Protein AF-A0A397CUF3-F1 (afdb_monomer)

Radius of gyration: 43.53 Å; Cα contacts (8 Å, |Δi|>4): 126; chains: 1; bounding box: 98×63×153 Å

Solvent-accessible surface area (backbone atoms only — not comparable to full-atom values): 17386 Å² total; per-residue (Å²): 109,71,72,50,53,56,51,43,43,59,56,54,61,62,51,44,61,63,53,47,51,51,52,51,54,51,49,55,48,53,51,50,51,60,72,64,69,72,50,81,71,40,65,44,16,49,57,35,41,56,50,53,51,50,52,53,50,55,52,54,57,61,28,45,57,62,32,50,52,50,54,50,45,57,48,51,54,58,60,72,56,82,71,78,82,42,88,83,40,68,52,71,72,51,35,48,51,56,50,52,53,49,54,52,52,57,55,55,65,76,66,74,72,83,95,78,89,84,83,88,84,79,92,86,84,88,85,83,90,87,88,88,88,78,89,82,86,85,87,79,84,85,78,88,77,92,80,88,83,81,85,88,84,89,88,83,86,88,83,89,79,89,76,81,86,76,72,81,75,76,75,94,60,89,70,79,74,76,80,77,49,74,65,57,50,53,54,49,51,36,45,51,50,51,43,51,41,49,48,52,52,54,49,54,52,47,69,55,50,50,60,52,44,44,40,57,45,38,52,48,43,46,70,72,39,48,64,58,52,47,48,73,68,61,73,37,80,89,48,42,71,62,30,66,35,63,36,70,70,58,48,49,51,51,50,52,53,51,51,51,52,52,51,52,50,53,52,50,52,53,51,50,53,54,51,57,58,61,74,76,111

Secondary structure (DSSP, 8-state):
-HHHHHHHHHHHHTTHHHHHHHHHHHHHHHHHHHHH---HHHHH-HHHHHHHHHHHHHHHHHHHHHHHHHHHHHHHHHHH---TT-TT--HHHHHHHHHHHHHHHHHHHHS-S-------------------------------------PPP-------------PPPPPSS-PPPPPPPHHHHHHHHHHHHHHHHHHHHHHHHHHHHHHHHHIIIIIIHHHHHHHHHHHHHH--HHHHHHHTPPPHHHHHHHHHHHHHHHHHHHHHHHHHHHHHHHHT-

Sequence (281 aa):
EVSFELLAKRQIARLEAPGLQCVDFVFDELQRVTSQCETVELTRFADLRDRVVEVVNSMLRTSMGPTQAMISNLIKTELSYINTNHPDFIGGSRAVAQLMDKLQQDGHAAGAQSPDQLQARRASAAKPPPPPQSEDKAESSSGFMSMFKKPSASETPKSSKDPVVKLPQVPSTMRQGDAPTDRERIETEIIKSLLASYFDIVRKNFLDLVPKSIMCFMVNHAKDQVQNQLVSTLYKEEKLGELLRESGDIASRRANCSEMRTLLSKALDIVNEVRDFNTFK

InterPro domains:
  IPR000375 Dynamin stalk domain [PF01031] (2-97)
  IPR003130 Dynamin GTPase effector [PF02212] (183-274)
  IPR003130 Dynamin GTPase effector [SM00302] (183-274)
  IPR020850 GTPase effector domain [PS51388] (188-279)
  IPR022812 Dynamin [PTHR11566] (2-274)

Structure (mmCIF, N/CA/C/O backbone):
data_AF-A0A397CUF3-F1
#
_entry.id   AF-A0A397CUF3-F1
#
loop_
_atom_site.group_PDB
_atom_site.id
_atom_site.type_symbol
_atom_site.label_atom_id
_atom_site.label_alt_id
_atom_site.label_comp_id
_atom_site.label_asym_id
_atom_site.label_entity_id
_atom_site.label_seq_id
_atom_site.pdbx_PDB_ins_code
_atom_site.Cartn_x
_atom_site.Cartn_y
_atom_site.Cartn_z
_atom_site.occupancy
_atom_site.B_iso_or_equiv
_atom_site.auth_seq_id
_atom_site.auth_comp_id
_atom_site.auth_asym_id
_atom_site.auth_atom_id
_atom_site.pdbx_PDB_model_num
ATOM 1 N N . GLU A 1 1 ? 20.366 3.246 -32.165 1.00 68.62 1 GLU A N 1
ATOM 2 C CA . GLU A 1 1 ? 20.220 3.866 -30.830 1.00 68.62 1 GLU A CA 1
ATOM 3 C C . GLU A 1 1 ? 18.770 4.251 -30.533 1.00 68.62 1 GLU A C 1
ATOM 5 O O . GLU A 1 1 ? 18.176 3.628 -29.664 1.00 68.62 1 GLU A O 1
ATOM 10 N N . VAL A 1 2 ? 18.147 5.127 -31.332 1.00 84.25 2 VAL A N 1
ATOM 11 C CA . VAL A 1 2 ? 16.735 5.551 -31.161 1.00 84.25 2 VAL A CA 1
ATOM 12 C C . VAL A 1 2 ? 15.740 4.379 -31.080 1.00 84.25 2 VAL A C 1
ATOM 14 O O . VAL A 1 2 ? 14.863 4.365 -30.220 1.00 84.25 2 VAL A O 1
ATOM 17 N N . SER A 1 3 ? 15.892 3.352 -31.926 1.00 86.94 3 SER A N 1
ATOM 18 C CA . SER A 1 3 ? 15.012 2.171 -31.906 1.00 86.94 3 SER A CA 1
ATOM 19 C C . SER A 1 3 ? 15.104 1.373 -30.601 1.00 86.94 3 SER A C 1
ATOM 21 O O . SER A 1 3 ? 14.097 0.855 -30.128 1.00 86.94 3 SER A O 1
ATOM 23 N N . PHE A 1 4 ? 16.298 1.283 -30.005 1.00 91.31 4 PHE A N 1
ATOM 24 C CA . PHE A 1 4 ? 16.497 0.615 -28.718 1.00 91.31 4 PHE A CA 1
ATOM 25 C C . PHE A 1 4 ? 15.838 1.414 -27.593 1.00 91.31 4 PHE A C 1
ATOM 27 O O . PHE A 1 4 ? 15.073 0.844 -26.820 1.00 91.31 4 PHE A O 1
ATOM 34 N N . GLU A 1 5 ? 16.067 2.729 -27.545 1.00 92.75 5 GLU A N 1
ATOM 35 C CA . GLU A 1 5 ? 15.494 3.603 -26.519 1.00 92.75 5 GLU A CA 1
ATOM 36 C C . GLU A 1 5 ? 13.960 3.557 -26.519 1.00 92.75 5 GLU A C 1
ATOM 38 O O . GLU A 1 5 ? 13.341 3.391 -25.467 1.00 92.75 5 GLU A O 1
ATOM 43 N N . LEU A 1 6 ? 13.337 3.633 -27.699 1.00 94.75 6 LEU A N 1
ATOM 44 C CA . LEU A 1 6 ? 11.883 3.565 -27.830 1.00 94.75 6 LEU A CA 1
ATOM 45 C C . LEU A 1 6 ? 11.321 2.233 -27.308 1.00 94.75 6 LEU A C 1
ATOM 47 O O . LEU A 1 6 ? 10.316 2.208 -26.592 1.00 94.75 6 LEU A O 1
ATOM 51 N N . LEU A 1 7 ? 11.970 1.118 -27.655 1.00 96.12 7 LEU A N 1
ATOM 52 C CA . LEU A 1 7 ? 11.557 -0.212 -27.210 1.00 96.12 7 LEU A CA 1
ATOM 53 C C . LEU A 1 7 ? 11.783 -0.406 -25.707 1.00 96.12 7 LEU A C 1
ATOM 55 O O . LEU A 1 7 ? 10.913 -0.963 -25.039 1.00 96.12 7 LEU A O 1
ATOM 59 N N . ALA A 1 8 ? 12.898 0.090 -25.168 1.00 95.88 8 ALA A N 1
ATOM 60 C CA . ALA A 1 8 ? 13.198 0.063 -23.740 1.00 95.88 8 ALA A CA 1
ATOM 61 C C . ALA A 1 8 ? 12.146 0.832 -22.942 1.00 95.88 8 ALA A C 1
ATOM 63 O O . ALA A 1 8 ? 11.524 0.255 -22.050 1.00 95.88 8 ALA A O 1
ATOM 64 N N . LYS A 1 9 ? 11.842 2.075 -23.335 1.00 97.06 9 LYS A N 1
ATOM 65 C CA . LYS A 1 9 ? 10.777 2.878 -22.714 1.00 97.06 9 LYS A CA 1
ATOM 66 C C . LYS A 1 9 ? 9.428 2.161 -22.756 1.00 97.06 9 LYS A C 1
ATOM 68 O O . LYS A 1 9 ? 8.722 2.111 -21.752 1.00 97.06 9 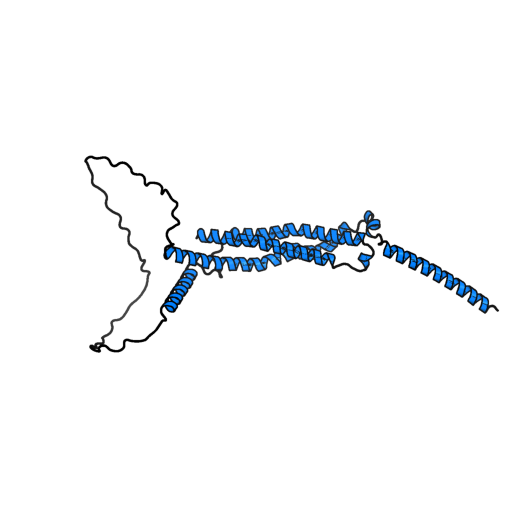LYS A O 1
ATOM 73 N N . ARG A 1 10 ? 9.090 1.522 -23.881 1.00 97.00 10 ARG A N 1
ATOM 74 C CA . ARG A 1 10 ? 7.849 0.742 -23.998 1.00 97.00 10 ARG A CA 1
ATOM 75 C C . ARG A 1 10 ? 7.798 -0.448 -23.037 1.00 97.00 10 ARG A C 1
ATOM 77 O O . ARG A 1 10 ? 6.723 -0.738 -22.525 1.00 97.00 10 ARG A O 1
ATOM 84 N N . GLN A 1 11 ? 8.909 -1.148 -22.799 1.00 96.38 11 GLN A N 1
ATOM 85 C CA . GLN A 1 11 ? 8.934 -2.252 -21.830 1.00 96.38 11 GLN A CA 1
ATOM 86 C C . GLN A 1 11 ? 8.893 -1.751 -20.385 1.00 96.38 11 GLN A C 1
ATOM 88 O O . GLN A 1 11 ? 8.131 -2.289 -19.588 1.00 96.38 11 GLN A O 1
ATOM 93 N N . ILE A 1 12 ? 9.645 -0.697 -20.060 1.00 97.75 12 ILE A N 1
ATOM 94 C CA . ILE A 1 12 ? 9.679 -0.101 -18.716 1.00 97.75 12 ILE A CA 1
ATOM 95 C C . ILE A 1 12 ? 8.294 0.412 -18.311 1.00 97.75 12 ILE A C 1
ATOM 97 O O . ILE A 1 12 ? 7.845 0.136 -17.204 1.00 97.75 12 ILE A O 1
ATOM 101 N N . ALA A 1 13 ? 7.563 1.062 -19.223 1.00 97.88 13 ALA A N 1
ATOM 102 C CA . ALA A 1 13 ? 6.208 1.549 -18.954 1.00 97.88 13 ALA A CA 1
ATOM 103 C C . ALA A 1 13 ? 5.235 0.435 -18.517 1.00 97.88 13 ALA A C 1
ATOM 105 O O . ALA A 1 13 ? 4.294 0.681 -17.769 1.00 97.88 13 ALA A O 1
ATOM 106 N N . ARG A 1 14 ? 5.472 -0.820 -18.925 1.00 97.75 14 ARG A N 1
ATOM 107 C CA . ARG A 1 14 ? 4.629 -1.962 -18.530 1.00 97.75 14 ARG A CA 1
ATOM 108 C C . ARG A 1 14 ? 4.815 -2.379 -17.070 1.00 97.75 14 ARG A C 1
ATOM 110 O O . ARG A 1 14 ? 4.009 -3.168 -16.588 1.00 97.75 14 ARG A O 1
ATOM 117 N N . LEU A 1 15 ? 5.846 -1.884 -16.380 1.00 97.69 15 LEU A N 1
ATOM 118 C CA . LEU A 1 15 ? 6.072 -2.140 -14.954 1.00 97.69 15 LEU A CA 1
ATOM 119 C C . LEU A 1 15 ? 5.144 -1.314 -14.049 1.00 97.69 15 LEU A C 1
ATOM 121 O O . LEU A 1 15 ? 4.970 -1.669 -12.887 1.00 97.69 15 LEU A O 1
ATOM 125 N N . GLU A 1 16 ? 4.509 -0.259 -14.565 1.00 97.69 16 GLU A N 1
ATOM 126 C CA . GLU A 1 16 ? 3.618 0.597 -13.772 1.00 97.69 16 GLU A CA 1
ATOM 127 C C . GLU A 1 16 ? 2.409 -0.177 -13.234 1.00 97.69 16 GLU A C 1
ATOM 129 O O . GLU A 1 16 ? 2.187 -0.212 -12.027 1.00 97.69 16 GLU A O 1
ATOM 134 N N . ALA A 1 17 ? 1.680 -0.875 -14.110 1.00 97.94 17 ALA A N 1
ATOM 135 C CA . ALA A 1 17 ? 0.501 -1.652 -13.730 1.00 97.94 17 ALA A CA 1
ATOM 136 C C . ALA A 1 17 ? 0.765 -2.683 -12.608 1.00 97.94 17 ALA A C 1
ATOM 138 O O . ALA A 1 17 ? 0.064 -2.624 -11.598 1.00 97.94 17 ALA A O 1
ATOM 139 N N . PRO A 1 18 ? 1.765 -3.588 -12.700 1.00 97.94 18 PRO A N 1
ATOM 140 C CA . PRO A 1 18 ? 2.054 -4.519 -11.608 1.00 97.94 18 PRO A CA 1
ATOM 141 C C . PRO A 1 18 ? 2.567 -3.817 -10.339 1.00 97.94 18 PRO A C 1
ATOM 143 O O . PRO A 1 18 ? 2.333 -4.311 -9.238 1.00 97.94 18 PRO A O 1
ATOM 146 N N . GLY A 1 19 ? 3.229 -2.659 -10.460 1.00 97.56 19 GLY A N 1
ATOM 147 C CA . GLY A 1 19 ? 3.603 -1.834 -9.310 1.00 97.56 19 GLY A CA 1
ATOM 148 C C . GLY A 1 19 ? 2.394 -1.300 -8.547 1.00 97.56 19 GLY A C 1
ATOM 149 O O . GLY A 1 19 ? 2.354 -1.400 -7.325 1.00 97.56 19 GLY A O 1
ATOM 150 N N . LEU A 1 20 ? 1.400 -0.775 -9.267 1.00 98.06 20 LEU A N 1
ATOM 151 C CA . LEU A 1 20 ? 0.151 -0.285 -8.678 1.00 98.06 20 LEU A CA 1
ATOM 152 C C . LEU A 1 20 ? -0.674 -1.426 -8.069 1.00 98.06 20 LEU A C 1
ATOM 154 O O . LEU A 1 20 ? -1.124 -1.296 -6.937 1.00 98.06 20 LEU A O 1
ATOM 158 N N . GLN A 1 21 ? -0.762 -2.575 -8.746 1.00 98.19 21 GLN A N 1
ATOM 159 C CA . GLN A 1 21 ? -1.419 -3.771 -8.199 1.00 98.19 21 GLN A CA 1
ATOM 160 C C . GLN A 1 21 ? -0.781 -4.247 -6.888 1.00 98.19 21 GLN A C 1
ATOM 162 O O . GLN A 1 21 ? -1.477 -4.704 -5.987 1.00 98.19 21 GLN A O 1
ATOM 167 N N . CYS A 1 22 ? 0.543 -4.125 -6.752 1.00 98.06 22 CYS A N 1
ATOM 168 C CA . CYS A 1 22 ? 1.229 -4.439 -5.500 1.00 98.06 22 CYS A CA 1
ATOM 169 C C . CYS A 1 22 ? 0.777 -3.516 -4.354 1.00 98.06 22 CYS A C 1
ATOM 171 O O . CYS A 1 22 ? 0.592 -3.984 -3.231 1.00 98.06 22 CYS A O 1
ATOM 173 N N . VAL A 1 23 ? 0.548 -2.225 -4.631 1.00 98.19 23 VAL A N 1
ATOM 174 C CA . VAL A 1 23 ? -0.016 -1.289 -3.642 1.00 98.19 23 VAL A CA 1
ATOM 175 C C . VAL A 1 23 ? -1.410 -1.743 -3.215 1.00 98.19 23 VAL A C 1
ATOM 177 O O . VAL A 1 23 ? -1.677 -1.779 -2.016 1.00 98.19 23 VAL A O 1
ATOM 180 N N . ASP A 1 24 ? -2.255 -2.136 -4.170 1.00 97.50 24 ASP A N 1
ATOM 181 C CA . ASP A 1 24 ? -3.623 -2.590 -3.898 1.00 97.50 24 ASP A CA 1
ATOM 182 C C . ASP A 1 24 ? -3.630 -3.849 -3.010 1.00 97.50 24 ASP A C 1
ATOM 184 O O . ASP A 1 24 ? -4.318 -3.882 -1.994 1.00 97.50 24 ASP A O 1
ATOM 188 N N . PHE A 1 25 ? -2.784 -4.846 -3.302 1.00 98.31 25 PHE A N 1
ATOM 189 C CA . PHE A 1 25 ? -2.680 -6.052 -2.468 1.00 98.31 25 PHE A CA 1
ATOM 190 C C . PHE A 1 25 ? -2.235 -5.759 -1.035 1.00 98.31 25 PHE A C 1
ATOM 192 O O . PHE A 1 25 ? -2.747 -6.360 -0.091 1.00 98.31 25 PHE A O 1
ATOM 199 N N . VAL A 1 26 ? -1.279 -4.844 -0.851 1.00 98.00 26 VAL A N 1
ATOM 200 C CA . VAL A 1 26 ? -0.845 -4.470 0.500 1.00 98.00 26 VAL A CA 1
ATOM 201 C C . VAL A 1 26 ? -1.931 -3.664 1.210 1.00 98.00 26 VAL A C 1
ATOM 203 O O . VAL A 1 26 ? -2.128 -3.847 2.409 1.00 98.00 26 VAL A O 1
ATOM 206 N N . PHE A 1 27 ? -2.655 -2.802 0.498 1.00 97.31 27 PHE A N 1
ATOM 207 C CA . PHE A 1 27 ? -3.792 -2.080 1.057 1.00 97.31 27 PHE A CA 1
ATOM 208 C C . PHE A 1 27 ? -4.865 -3.053 1.566 1.00 97.31 27 PHE A C 1
ATOM 210 O O . PHE A 1 27 ? -5.232 -2.976 2.740 1.00 97.31 27 PHE A O 1
ATOM 217 N N . ASP A 1 28 ? -5.287 -4.013 0.739 1.00 97.06 28 ASP A N 1
ATOM 218 C CA . ASP A 1 28 ? -6.268 -5.041 1.108 1.00 97.06 28 ASP A CA 1
ATOM 219 C C . ASP A 1 28 ? -5.811 -5.841 2.338 1.00 97.06 28 ASP A C 1
ATOM 221 O O . ASP A 1 28 ? -6.586 -6.082 3.268 1.00 97.06 28 ASP A O 1
ATOM 225 N N . GLU A 1 29 ? -4.527 -6.197 2.393 1.00 97.31 29 GLU A N 1
ATOM 226 C CA . GLU A 1 29 ? -3.949 -6.916 3.525 1.00 97.31 29 GLU A CA 1
ATOM 227 C C . GLU A 1 29 ? -3.938 -6.073 4.812 1.00 97.31 29 GLU A C 1
ATOM 229 O O . GLU A 1 29 ? -4.272 -6.575 5.885 1.00 97.31 29 GLU A O 1
ATOM 234 N N . LEU A 1 30 ? -3.634 -4.774 4.732 1.00 96.38 30 LEU A N 1
ATOM 235 C CA . LEU A 1 30 ? -3.705 -3.869 5.886 1.00 96.38 30 LEU A CA 1
ATOM 236 C C . LEU A 1 30 ? -5.148 -3.680 6.381 1.00 96.38 30 LEU A C 1
ATOM 238 O O . LEU A 1 30 ? -5.381 -3.618 7.594 1.00 96.38 30 LEU A O 1
ATOM 242 N N . GLN A 1 31 ? -6.129 -3.635 5.474 1.00 94.81 31 GLN A N 1
ATOM 243 C CA . GLN A 1 31 ? -7.547 -3.624 5.849 1.00 94.81 31 GLN A CA 1
ATOM 244 C C . GLN A 1 31 ? -7.956 -4.932 6.539 1.00 94.81 31 GLN A C 1
ATOM 246 O O . GLN A 1 31 ? -8.675 -4.918 7.546 1.00 94.81 31 GLN A O 1
ATOM 251 N N . ARG A 1 32 ? -7.464 -6.069 6.034 1.00 95.38 32 ARG A N 1
ATOM 252 C CA . ARG A 1 32 ? -7.687 -7.389 6.631 1.00 95.38 32 ARG A CA 1
ATOM 253 C C . ARG A 1 32 ? -7.106 -7.463 8.041 1.00 95.38 32 ARG A C 1
ATOM 255 O O . ARG A 1 32 ? -7.815 -7.876 8.953 1.00 95.38 32 ARG A O 1
ATOM 262 N N . VAL A 1 33 ? -5.863 -7.015 8.239 1.00 94.75 33 VAL A N 1
ATOM 263 C CA . VAL A 1 33 ? -5.220 -6.941 9.563 1.00 94.75 33 VAL A CA 1
ATOM 264 C C . VAL A 1 33 ? -6.023 -6.047 10.506 1.00 94.75 33 VAL A C 1
ATOM 266 O O . VAL A 1 33 ? -6.320 -6.457 11.622 1.00 94.75 33 VAL A O 1
ATOM 269 N N . THR A 1 34 ? -6.460 -4.873 10.044 1.00 92.50 34 THR A N 1
ATOM 270 C CA . THR A 1 34 ? -7.299 -3.956 10.837 1.00 92.50 34 THR A CA 1
ATOM 271 C C . THR A 1 34 ? -8.573 -4.637 11.336 1.00 92.50 34 THR A C 1
ATOM 273 O O . THR A 1 34 ? -8.932 -4.490 12.501 1.00 92.50 34 THR A O 1
ATOM 276 N N . SER A 1 35 ? -9.220 -5.430 10.480 1.00 89.56 35 SER A N 1
ATOM 277 C CA . SER A 1 35 ? -10.445 -6.165 10.825 1.00 89.56 35 SER A CA 1
ATOM 278 C C . SER A 1 35 ? -10.196 -7.343 11.780 1.00 89.56 35 SER A C 1
ATOM 280 O O . SER A 1 35 ? -11.130 -7.848 12.386 1.00 89.56 35 SER A O 1
ATOM 282 N N . GLN A 1 36 ? -8.950 -7.808 11.910 1.00 90.19 36 GLN A N 1
ATOM 283 C CA . GLN A 1 36 ? -8.569 -8.914 12.799 1.00 90.19 36 GLN A CA 1
ATOM 284 C C . GLN A 1 36 ? -8.037 -8.451 14.157 1.00 90.19 36 GLN A C 1
ATOM 286 O O . GLN A 1 36 ? -7.952 -9.257 15.080 1.00 90.19 36 GLN A O 1
ATOM 291 N N . CYS A 1 37 ? -7.706 -7.169 14.306 1.00 84.88 37 CYS A N 1
ATOM 292 C CA . CYS A 1 37 ? -7.190 -6.588 15.546 1.00 84.88 37 CYS A CA 1
ATOM 293 C C . CYS A 1 37 ? -8.279 -6.307 16.605 1.00 84.88 37 CYS A C 1
ATOM 295 O O . CYS A 1 37 ? -8.086 -5.459 17.477 1.00 84.88 37 CYS A O 1
ATOM 297 N N . GLU A 1 38 ? -9.427 -6.986 16.545 1.00 82.00 38 GLU A N 1
ATOM 298 C CA . GLU A 1 38 ? -10.510 -6.806 17.513 1.00 82.00 38 GLU A CA 1
ATOM 299 C C . GLU A 1 38 ? -10.131 -7.366 18.886 1.00 82.00 38 GLU A C 1
ATOM 301 O O . GLU A 1 38 ? -9.652 -8.494 19.017 1.00 82.00 38 GLU A O 1
ATOM 306 N N . THR A 1 39 ? -10.391 -6.587 19.934 1.00 85.44 39 THR A N 1
ATOM 307 C CA . THR A 1 39 ? -10.265 -7.059 21.312 1.00 85.44 39 THR A CA 1
ATOM 308 C C . TH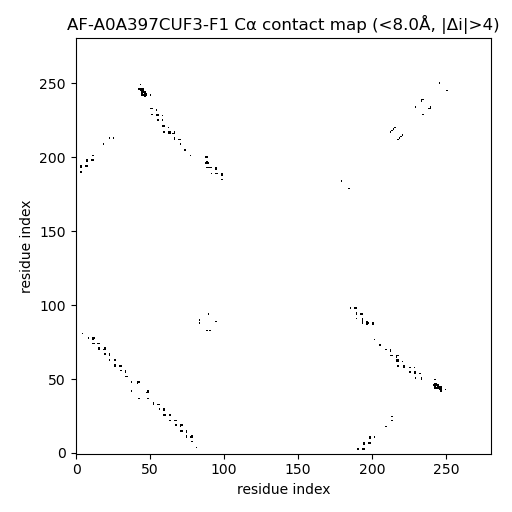R A 1 39 ? -11.633 -7.440 21.870 1.00 85.44 39 THR A C 1
ATOM 310 O O . THR A 1 39 ? -12.671 -6.931 21.438 1.00 85.44 39 THR A O 1
ATOM 313 N N . VAL A 1 40 ? -11.653 -8.322 22.870 1.00 83.69 40 VAL A N 1
ATOM 314 C CA . VAL A 1 40 ? -12.896 -8.722 23.551 1.00 83.69 40 VAL A CA 1
ATOM 315 C C . VAL A 1 40 ? -13.619 -7.527 24.178 1.00 83.69 40 VAL A C 1
ATOM 317 O O . VAL A 1 40 ? -14.844 -7.519 24.240 1.00 83.69 40 VAL A O 1
ATOM 320 N N . GLU A 1 41 ? -12.904 -6.479 24.578 1.00 87.88 41 GLU A N 1
ATOM 321 C CA . GLU A 1 41 ? -13.493 -5.247 25.104 1.00 87.88 41 GLU A CA 1
ATOM 322 C C . GLU A 1 41 ? -14.250 -4.461 24.028 1.00 87.88 41 GLU A C 1
ATOM 324 O O . GLU A 1 41 ? -15.324 -3.933 24.313 1.00 87.88 41 GLU A O 1
ATOM 329 N N . LEU A 1 42 ? -13.741 -4.414 22.791 1.00 88.88 42 LEU A N 1
ATOM 330 C CA . LEU A 1 42 ? -14.423 -3.741 21.680 1.00 88.88 42 LEU A CA 1
ATOM 331 C C . LEU A 1 42 ? -15.717 -4.453 21.281 1.00 88.88 42 LEU A C 1
ATOM 333 O O . LEU A 1 42 ? -16.657 -3.794 20.847 1.00 88.88 42 LEU A O 1
ATOM 337 N N . THR A 1 43 ? -15.826 -5.767 21.507 1.00 86.88 43 THR A N 1
ATOM 338 C CA . THR A 1 43 ? -17.085 -6.494 21.255 1.00 86.88 43 THR A CA 1
ATOM 339 C C . THR A 1 43 ? -18.244 -6.006 22.132 1.00 86.88 43 THR A C 1
ATOM 341 O O . THR A 1 43 ? -19.398 -6.100 21.721 1.00 86.88 43 THR A O 1
ATOM 344 N N . ARG A 1 44 ? -17.954 -5.416 23.306 1.00 91.38 44 ARG A N 1
ATOM 345 C CA . ARG A 1 44 ? -18.967 -4.791 24.176 1.00 91.38 44 ARG A CA 1
ATOM 346 C C . ARG A 1 44 ? -19.570 -3.530 23.574 1.00 91.38 44 ARG A C 1
ATOM 348 O O . ARG A 1 44 ? -20.733 -3.237 23.845 1.00 91.38 44 ARG A O 1
ATOM 355 N N . PHE A 1 45 ? -18.787 -2.799 22.789 1.00 93.44 45 PHE A N 1
ATOM 356 C CA . PHE A 1 45 ? -19.133 -1.496 22.237 1.00 93.44 45 PHE A CA 1
ATOM 357 C C . PHE A 1 45 ? -19.083 -1.569 20.708 1.00 93.44 45 PHE A C 1
ATOM 359 O O . PHE A 1 45 ? -18.145 -1.079 20.080 1.00 93.44 45 PHE A O 1
ATOM 366 N N . ALA A 1 46 ? -20.088 -2.218 20.110 1.00 91.69 46 ALA A N 1
ATOM 367 C CA . ALA A 1 46 ? -20.142 -2.453 18.665 1.00 91.69 46 ALA A CA 1
ATOM 368 C C . ALA A 1 46 ? -20.044 -1.149 17.851 1.00 91.69 46 ALA A C 1
ATOM 370 O O . ALA A 1 46 ? -19.307 -1.096 16.869 1.00 91.69 46 ALA A O 1
ATOM 371 N N . ASP A 1 47 ? -20.700 -0.082 18.319 1.00 92.31 47 ASP A N 1
ATOM 372 C CA . ASP A 1 47 ? -20.670 1.238 17.682 1.00 92.31 47 ASP A CA 1
ATOM 373 C C . ASP A 1 47 ? -19.237 1.827 17.677 1.00 92.31 47 ASP A C 1
ATOM 375 O O . ASP A 1 47 ? -18.764 2.338 16.658 1.00 92.31 47 ASP A O 1
ATOM 379 N N . LEU A 1 48 ? -18.492 1.697 18.786 1.00 93.31 48 LEU A N 1
ATOM 380 C CA . LEU A 1 48 ? -17.077 2.084 18.854 1.00 93.31 48 LEU A CA 1
ATOM 381 C C . LEU A 1 48 ? -16.205 1.229 17.930 1.00 93.31 48 LEU A C 1
ATOM 383 O O . LEU A 1 48 ? -15.350 1.780 17.237 1.00 93.31 48 LEU A O 1
ATOM 387 N N . ARG A 1 49 ? -16.396 -0.095 17.920 1.00 92.19 49 ARG A N 1
ATOM 388 C CA . ARG A 1 49 ? -15.633 -1.020 17.067 1.00 92.19 49 ARG A CA 1
ATOM 389 C C . ARG A 1 49 ? -15.761 -0.631 15.597 1.00 92.19 49 ARG A C 1
ATOM 391 O O . ARG A 1 49 ? -14.746 -0.444 14.925 1.00 92.19 49 ARG A O 1
ATOM 398 N N . ASP A 1 50 ? -16.989 -0.461 15.120 1.00 92.38 50 ASP A N 1
ATOM 399 C CA . ASP A 1 50 ? -17.260 -0.121 13.723 1.00 92.38 50 ASP A CA 1
ATOM 400 C C . ASP A 1 50 ? -16.627 1.232 13.375 1.00 92.38 50 ASP A C 1
ATOM 402 O O . ASP A 1 50 ? -15.976 1.384 12.337 1.00 92.38 50 ASP A O 1
ATOM 406 N N . ARG A 1 51 ? -16.707 2.193 14.304 1.00 93.50 51 ARG A N 1
ATOM 407 C CA . ARG A 1 51 ? -16.088 3.505 14.132 1.00 93.50 51 ARG A CA 1
ATOM 408 C C . ARG A 1 51 ? -14.555 3.452 14.112 1.00 93.50 51 ARG A C 1
ATOM 410 O O . ARG A 1 51 ? -13.948 4.169 13.320 1.00 93.50 51 ARG A O 1
ATOM 417 N N . VAL A 1 52 ? -13.910 2.625 14.937 1.00 93.56 52 VAL A N 1
ATOM 418 C CA . VAL A 1 52 ? -12.447 2.417 14.909 1.00 93.56 52 VAL A CA 1
ATOM 419 C C . VAL A 1 52 ? -12.018 1.895 13.538 1.00 93.56 52 VAL A C 1
ATOM 421 O O . VAL A 1 52 ? -11.126 2.472 12.911 1.00 93.56 52 VAL A O 1
ATOM 424 N N . VAL A 1 53 ? -12.687 0.849 13.047 1.00 93.88 53 VAL A N 1
ATOM 425 C CA . VAL A 1 53 ? -12.395 0.234 11.745 1.00 93.88 53 VAL A CA 1
ATOM 426 C C . VAL A 1 53 ? -12.597 1.237 10.608 1.00 93.88 53 VAL A C 1
ATOM 428 O O . VAL A 1 53 ? -11.761 1.330 9.708 1.00 93.88 53 VAL A O 1
ATOM 431 N N . GLU A 1 54 ? -13.664 2.035 10.651 1.00 94.81 54 GLU A N 1
ATOM 432 C CA . GLU A 1 54 ? -13.925 3.087 9.665 1.00 94.81 54 GLU A CA 1
ATOM 433 C C . GLU A 1 54 ? -12.796 4.129 9.619 1.00 94.81 54 GLU A C 1
ATOM 435 O O . GLU A 1 54 ? -12.309 4.470 8.538 1.00 94.81 54 GLU A O 1
ATOM 440 N N . VAL A 1 55 ? -12.339 4.607 10.783 1.00 95.19 55 VAL A N 1
ATOM 441 C CA . VAL A 1 55 ? -11.284 5.628 10.877 1.00 95.19 55 VAL A CA 1
ATOM 442 C C . VAL A 1 55 ? -9.956 5.109 10.330 1.00 95.19 55 VAL A C 1
ATOM 444 O O . VAL A 1 55 ? -9.322 5.795 9.524 1.00 95.19 55 VAL A O 1
ATOM 447 N N . VAL A 1 56 ? -9.551 3.893 10.710 1.00 95.06 56 VAL A N 1
ATOM 448 C CA . VAL A 1 56 ? -8.310 3.287 10.201 1.00 95.06 56 VAL A CA 1
ATOM 449 C C . VAL A 1 56 ? -8.401 3.066 8.690 1.00 95.06 56 VAL A C 1
ATOM 451 O O . VAL A 1 56 ? -7.488 3.452 7.960 1.00 95.06 56 VAL A O 1
ATOM 454 N N . ASN A 1 57 ? -9.524 2.546 8.186 1.00 94.75 57 ASN A N 1
ATOM 455 C CA . ASN A 1 57 ? -9.729 2.353 6.749 1.00 94.75 57 ASN A CA 1
ATOM 456 C C . ASN A 1 57 ? -9.702 3.672 5.964 1.00 94.75 57 ASN A C 1
ATOM 458 O O . ASN A 1 57 ? -9.136 3.728 4.873 1.00 94.75 57 ASN A O 1
ATOM 462 N N . SER A 1 58 ? -10.288 4.744 6.501 1.00 95.50 58 SER A N 1
ATOM 463 C CA . SER A 1 58 ? -10.238 6.072 5.878 1.00 95.50 58 SER A CA 1
ATOM 464 C C . SER A 1 58 ? -8.807 6.611 5.799 1.00 95.50 58 SER A C 1
ATOM 466 O O . SER A 1 58 ? -8.412 7.192 4.785 1.00 95.50 58 SER A O 1
ATOM 468 N N . MET A 1 59 ? -8.013 6.406 6.850 1.00 95.25 59 MET A N 1
ATOM 469 C CA . MET A 1 59 ? -6.607 6.805 6.880 1.00 95.25 59 MET A CA 1
ATOM 470 C C . MET A 1 59 ? -5.782 6.000 5.862 1.00 95.25 59 MET A C 1
ATOM 472 O O . MET A 1 59 ? -5.053 6.598 5.073 1.00 95.25 59 MET A O 1
ATOM 476 N N . LEU A 1 60 ? -5.956 4.673 5.801 1.00 95.69 60 LEU A N 1
ATOM 477 C CA . LEU A 1 60 ? -5.287 3.813 4.813 1.00 95.69 60 LEU A CA 1
ATOM 478 C C . LEU A 1 60 ? -5.632 4.208 3.366 1.00 95.69 60 LEU A C 1
ATOM 480 O O . LEU A 1 60 ? -4.760 4.235 2.502 1.00 95.69 60 LEU A O 1
ATOM 484 N N . ARG A 1 61 ? -6.890 4.573 3.080 1.00 95.56 61 ARG A N 1
ATOM 485 C CA . ARG A 1 61 ? -7.273 5.063 1.738 1.00 95.56 61 ARG A CA 1
ATOM 486 C C . ARG A 1 61 ? -6.568 6.367 1.383 1.00 95.56 61 ARG A C 1
ATOM 488 O O . ARG A 1 61 ? -6.228 6.592 0.227 1.00 95.56 61 ARG A O 1
ATOM 495 N N . THR A 1 62 ? -6.337 7.224 2.373 1.00 94.94 62 THR A N 1
ATOM 496 C CA . THR A 1 62 ? -5.664 8.510 2.162 1.00 94.94 62 THR A CA 1
ATOM 497 C C . THR A 1 62 ? -4.175 8.322 1.855 1.00 94.94 62 THR A C 1
ATOM 499 O O . THR A 1 62 ? -3.624 9.075 1.053 1.00 94.94 62 THR A O 1
ATOM 502 N N . SER A 1 63 ? -3.522 7.301 2.423 1.00 94.62 63 SER A N 1
ATOM 503 C CA . SER A 1 63 ? -2.108 6.995 2.152 1.00 94.62 63 SER A CA 1
ATOM 504 C C . SER A 1 63 ? -1.868 6.241 0.836 1.00 94.62 63 SER A C 1
ATOM 506 O O . SER A 1 63 ? -0.760 6.282 0.289 1.00 94.62 63 SER A O 1
ATOM 508 N N . MET A 1 64 ? -2.903 5.619 0.266 1.00 95.19 64 MET A N 1
ATOM 509 C CA . MET A 1 64 ? -2.839 4.924 -1.023 1.00 95.19 64 MET A CA 1
ATOM 510 C C . MET A 1 64 ? -2.466 5.864 -2.181 1.00 95.19 64 MET A C 1
ATOM 512 O O . MET A 1 64 ? -1.554 5.557 -2.947 1.00 95.19 64 MET A O 1
ATOM 516 N N . GLY A 1 65 ? -3.100 7.039 -2.276 1.00 95.88 65 GLY A N 1
ATOM 517 C CA . GLY A 1 65 ? -2.845 8.014 -3.348 1.00 95.88 65 GLY A CA 1
ATOM 518 C C . GLY A 1 65 ? -1.378 8.471 -3.440 1.00 95.88 65 GLY A C 1
ATOM 519 O O . GLY A 1 65 ? -0.770 8.334 -4.504 1.00 95.88 65 GLY A O 1
ATOM 520 N N . PRO A 1 66 ? -0.763 8.956 -2.342 1.00 97.50 66 PRO A N 1
ATOM 521 C CA . PRO A 1 66 ? 0.664 9.282 -2.297 1.00 97.50 66 PRO A CA 1
ATOM 522 C C . PRO A 1 66 ? 1.573 8.102 -2.665 1.00 97.50 66 PRO A C 1
ATOM 524 O O . PRO A 1 66 ? 2.562 8.285 -3.375 1.00 97.50 66 PRO A O 1
ATOM 527 N N . THR A 1 67 ? 1.221 6.886 -2.235 1.00 97.94 67 THR A N 1
ATOM 528 C CA . THR A 1 67 ? 1.995 5.674 -2.539 1.00 97.94 67 THR A CA 1
ATOM 529 C C . THR A 1 67 ? 1.952 5.354 -4.035 1.00 97.94 67 THR A C 1
ATOM 531 O O . THR A 1 67 ? 2.999 5.208 -4.662 1.00 97.94 67 THR A O 1
ATOM 534 N N . GLN A 1 68 ? 0.763 5.322 -4.643 1.00 97.81 68 GLN A N 1
ATOM 535 C CA . GLN A 1 68 ? 0.594 5.105 -6.085 1.00 97.81 68 GLN A CA 1
ATOM 536 C C . GLN A 1 68 ? 1.295 6.191 -6.915 1.00 97.81 68 GLN A C 1
ATOM 538 O O . GLN A 1 68 ? 1.942 5.888 -7.923 1.00 97.81 68 GLN A O 1
ATOM 543 N N . ALA A 1 69 ? 1.234 7.450 -6.470 1.00 98.19 69 ALA A N 1
ATOM 544 C CA . ALA A 1 69 ? 1.947 8.552 -7.107 1.00 98.19 69 ALA A CA 1
ATOM 545 C C . ALA A 1 69 ? 3.470 8.353 -7.061 1.00 98.19 69 ALA A C 1
ATOM 547 O O . ALA A 1 69 ? 4.141 8.577 -8.069 1.00 98.19 69 ALA A O 1
ATOM 548 N N . MET A 1 70 ? 4.018 7.880 -5.937 1.00 98.19 70 MET A N 1
ATOM 549 C CA . MET A 1 70 ? 5.442 7.558 -5.821 1.00 98.19 70 MET A CA 1
ATOM 550 C C . MET A 1 70 ? 5.851 6.433 -6.781 1.00 98.19 70 MET A C 1
ATOM 552 O O . MET A 1 70 ? 6.834 6.584 -7.502 1.00 98.19 70 MET A O 1
ATOM 556 N N . ILE A 1 71 ? 5.074 5.346 -6.866 1.00 97.94 71 ILE A N 1
ATOM 557 C CA . ILE A 1 71 ? 5.327 4.251 -7.821 1.00 97.94 71 ILE A CA 1
ATOM 558 C C . ILE A 1 71 ? 5.306 4.761 -9.268 1.00 97.94 71 ILE A C 1
ATOM 560 O O . ILE A 1 71 ? 6.212 4.465 -10.048 1.00 97.94 71 ILE A O 1
ATOM 564 N N . SER A 1 72 ? 4.319 5.589 -9.609 1.00 98.25 72 SER A N 1
ATOM 565 C CA . SER A 1 72 ? 4.223 6.215 -10.933 1.00 98.25 72 SER A CA 1
ATOM 566 C C . SER A 1 72 ? 5.440 7.106 -11.216 1.00 98.25 72 SER A C 1
ATOM 568 O O . SER A 1 72 ? 5.959 7.135 -12.332 1.00 98.25 72 SER A O 1
ATOM 570 N N . ASN A 1 73 ? 5.937 7.824 -10.204 1.00 98.19 73 ASN A N 1
ATOM 571 C CA . ASN A 1 73 ? 7.129 8.658 -10.327 1.00 98.19 73 ASN A CA 1
ATOM 572 C C . ASN A 1 73 ? 8.401 7.829 -10.536 1.00 98.19 73 ASN A C 1
ATOM 574 O O . ASN A 1 73 ? 9.205 8.225 -11.373 1.00 98.19 73 ASN A O 1
ATOM 578 N N . LEU A 1 74 ? 8.554 6.674 -9.877 1.00 97.75 74 LEU A N 1
ATOM 579 C CA . LEU A 1 74 ? 9.672 5.752 -10.128 1.00 97.75 74 LEU A CA 1
ATOM 580 C C . LEU A 1 74 ? 9.725 5.319 -11.602 1.00 97.75 74 LEU A C 1
ATOM 582 O O . LEU A 1 74 ? 10.783 5.348 -12.230 1.00 97.75 74 LEU A O 1
ATOM 586 N N . ILE A 1 75 ? 8.574 4.984 -12.191 1.00 97.94 75 ILE A N 1
ATOM 587 C CA . ILE A 1 75 ? 8.503 4.644 -13.618 1.00 97.94 75 ILE A CA 1
ATOM 588 C C . ILE A 1 75 ? 8.837 5.856 -14.487 1.00 97.94 75 ILE A C 1
ATOM 590 O O . ILE A 1 75 ? 9.655 5.754 -15.399 1.00 97.94 75 ILE A O 1
ATOM 594 N N . LYS A 1 76 ? 8.261 7.028 -14.196 1.00 98.00 76 LYS A N 1
ATOM 595 C CA . LYS A 1 76 ? 8.557 8.265 -14.938 1.00 98.00 76 LYS A CA 1
ATOM 596 C C . LYS A 1 76 ? 10.041 8.624 -14.900 1.00 98.00 76 LYS A C 1
ATOM 598 O O . LYS A 1 76 ? 10.563 9.076 -15.917 1.00 98.00 76 LYS A O 1
ATOM 603 N N . THR A 1 77 ? 10.726 8.403 -13.776 1.00 97.50 77 THR A N 1
ATOM 604 C CA . THR A 1 77 ? 12.168 8.655 -13.679 1.00 97.50 77 THR A CA 1
ATOM 605 C C . THR A 1 77 ? 12.959 7.724 -14.597 1.00 97.50 77 THR A C 1
ATOM 607 O O . THR A 1 77 ? 13.779 8.213 -15.372 1.00 97.50 77 THR A O 1
ATOM 610 N N . GLU A 1 78 ? 12.635 6.429 -14.625 1.00 96.38 78 GLU A N 1
ATOM 611 C CA . GLU A 1 78 ? 13.276 5.439 -15.512 1.00 96.38 78 GLU A CA 1
ATOM 612 C C . GLU A 1 78 ? 12.972 5.693 -17.002 1.00 96.38 78 GLU A C 1
ATOM 614 O O . GLU A 1 78 ? 13.789 5.420 -17.879 1.00 96.38 78 GLU A O 1
ATOM 619 N N . LEU A 1 79 ? 11.802 6.261 -17.317 1.00 97.00 79 LEU A N 1
ATOM 620 C CA . LEU A 1 79 ? 11.432 6.654 -18.681 1.00 97.00 79 LEU A CA 1
ATOM 621 C C . LEU A 1 79 ? 12.088 7.961 -19.139 1.00 97.00 79 LEU A C 1
ATOM 623 O O . LEU A 1 79 ? 12.167 8.213 -20.345 1.00 97.00 79 LEU A O 1
ATOM 627 N N . SER A 1 80 ? 12.527 8.812 -18.212 1.00 97.00 80 SER A N 1
ATOM 628 C CA . SER A 1 80 ? 13.086 10.121 -18.555 1.00 97.00 80 SER A CA 1
ATOM 629 C C . SER A 1 80 ? 14.508 10.022 -19.107 1.00 97.00 80 SER A C 1
ATOM 631 O O . SER A 1 80 ? 14.861 10.779 -20.011 1.00 97.00 80 SER A O 1
ATOM 633 N N . TYR A 1 81 ? 15.295 9.053 -18.632 1.00 95.75 81 TYR A N 1
ATOM 634 C CA . TYR A 1 81 ? 16.687 8.881 -19.029 1.00 95.75 81 TYR A CA 1
ATOM 635 C C . TYR A 1 81 ? 17.104 7.407 -19.044 1.00 95.75 81 TYR A C 1
ATOM 637 O O . TYR A 1 81 ? 16.885 6.682 -18.078 1.00 95.75 81 TYR A O 1
ATOM 645 N N . ILE A 1 82 ? 17.755 6.984 -20.132 1.00 94.56 82 ILE A N 1
ATOM 646 C CA . ILE A 1 82 ? 18.353 5.652 -20.257 1.00 94.56 82 ILE A CA 1
ATOM 647 C C . ILE A 1 82 ? 19.860 5.758 -20.050 1.00 94.56 82 ILE A C 1
ATOM 649 O O . ILE A 1 82 ? 20.559 6.379 -20.849 1.00 94.56 82 ILE A O 1
ATOM 653 N N . ASN A 1 83 ? 20.376 5.113 -19.004 1.00 93.62 83 ASN A N 1
ATOM 654 C CA . ASN A 1 83 ? 21.800 5.144 -18.696 1.00 93.62 83 ASN A CA 1
ATOM 655 C C . ASN A 1 83 ? 22.566 4.003 -19.383 1.00 93.62 83 ASN A C 1
ATOM 657 O O . ASN A 1 83 ? 22.773 2.936 -18.805 1.00 93.62 83 ASN A O 1
ATOM 661 N N . THR A 1 84 ? 23.065 4.238 -20.595 1.00 91.75 84 THR A N 1
ATOM 662 C CA . THR A 1 84 ? 23.899 3.263 -21.323 1.00 91.75 84 THR A CA 1
ATOM 663 C C . THR A 1 84 ? 25.308 3.090 -20.744 1.00 91.75 84 THR A C 1
ATOM 665 O O . THR A 1 84 ? 26.037 2.214 -21.199 1.00 91.75 84 THR A O 1
ATOM 668 N N . ASN A 1 85 ? 25.699 3.891 -19.746 1.00 91.62 85 ASN A N 1
ATOM 669 C CA . ASN A 1 85 ? 26.989 3.782 -19.055 1.00 91.62 85 ASN A CA 1
ATOM 670 C C . ASN A 1 85 ? 26.898 2.950 -17.762 1.00 91.62 85 ASN A C 1
ATOM 672 O O . ASN A 1 85 ? 27.852 2.909 -16.986 1.00 91.62 85 ASN A O 1
ATOM 676 N N . HIS A 1 86 ? 25.750 2.321 -17.491 1.00 93.25 86 HIS A N 1
ATOM 677 C CA . HIS A 1 86 ? 25.558 1.499 -16.300 1.00 93.25 86 HIS A CA 1
ATOM 678 C C . HIS A 1 86 ? 26.539 0.305 -16.282 1.00 93.25 86 HIS A C 1
ATOM 680 O O . HIS A 1 86 ? 26.667 -0.376 -17.299 1.00 93.25 86 HIS A O 1
ATOM 686 N N . PRO A 1 87 ? 27.201 -0.007 -15.148 1.00 92.69 87 PRO A N 1
ATOM 687 C CA . PRO A 1 87 ? 28.234 -1.051 -15.087 1.00 92.69 87 PRO A CA 1
ATOM 688 C C . PRO A 1 87 ? 27.726 -2.450 -15.466 1.00 92.69 87 PRO A C 1
ATOM 690 O O . PRO A 1 87 ? 28.445 -3.214 -16.108 1.00 92.69 87 PRO A O 1
ATOM 693 N N . ASP A 1 88 ? 26.475 -2.766 -15.122 1.00 91.94 88 ASP A N 1
ATOM 694 C CA . ASP A 1 88 ? 25.848 -4.054 -15.458 1.00 91.94 88 ASP A CA 1
ATOM 695 C C . ASP A 1 88 ? 25.263 -4.104 -16.880 1.00 91.94 88 ASP A C 1
ATOM 697 O O . ASP A 1 88 ? 24.730 -5.134 -17.301 1.00 91.94 88 ASP A O 1
ATOM 701 N N . PHE A 1 89 ? 25.320 -3.001 -17.632 1.00 94.06 89 PHE A N 1
ATOM 702 C CA . PHE A 1 89 ? 24.844 -2.978 -19.008 1.00 94.06 89 PHE A CA 1
ATOM 703 C C . PHE A 1 89 ? 25.937 -3.506 -19.939 1.00 94.06 89 PHE A C 1
ATOM 705 O O . PHE A 1 89 ? 27.066 -3.019 -19.946 1.00 94.06 89 PHE A O 1
ATOM 712 N N . ILE A 1 90 ? 25.609 -4.509 -20.756 1.00 86.88 90 ILE A N 1
ATOM 713 C CA . ILE A 1 90 ? 26.597 -5.176 -21.618 1.00 86.88 90 ILE A CA 1
ATOM 714 C C . ILE A 1 90 ? 27.208 -4.230 -22.670 1.00 86.88 90 ILE A C 1
ATOM 716 O O . ILE A 1 90 ? 28.371 -4.392 -23.040 1.00 86.88 90 ILE A O 1
ATOM 720 N N . GLY A 1 91 ? 26.454 -3.230 -23.138 1.00 84.06 91 GLY A N 1
ATOM 721 C CA . GLY A 1 91 ? 26.865 -2.337 -24.224 1.00 84.06 91 GLY A CA 1
ATOM 722 C C . GLY A 1 91 ? 26.898 -3.011 -25.606 1.00 84.06 91 GLY A C 1
ATOM 723 O O . GLY A 1 91 ? 26.854 -4.235 -25.740 1.00 84.06 91 GLY A O 1
ATOM 724 N N . GLY A 1 92 ? 26.977 -2.199 -26.668 1.00 80.44 92 GLY A N 1
ATOM 725 C CA . GLY A 1 92 ? 26.876 -2.670 -28.058 1.00 80.44 92 GLY A CA 1
ATOM 726 C C . G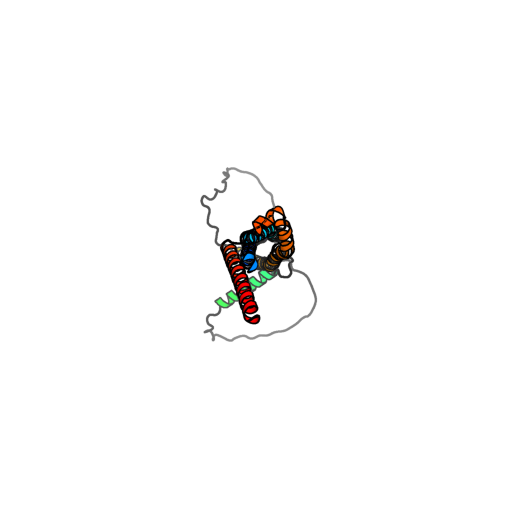LY A 1 92 ? 27.957 -3.682 -28.453 1.00 80.44 92 GLY A C 1
ATOM 727 O O . GLY A 1 92 ? 27.645 -4.743 -28.986 1.00 80.44 92 GLY A O 1
ATOM 728 N N . SER A 1 93 ? 29.224 -3.401 -28.138 1.00 82.38 93 SER A N 1
ATOM 729 C CA . SER A 1 93 ? 30.352 -4.250 -28.548 1.00 82.38 93 SER A CA 1
ATOM 730 C C . SER A 1 93 ? 30.316 -5.644 -27.913 1.00 82.38 93 SER A C 1
ATOM 732 O O . SER A 1 93 ? 30.593 -6.630 -28.593 1.00 82.38 93 SER A O 1
ATOM 734 N N . ARG A 1 94 ? 29.932 -5.759 -26.630 1.00 83.56 94 ARG A N 1
ATOM 735 C CA . ARG A 1 94 ? 29.798 -7.075 -25.977 1.00 83.56 94 ARG A CA 1
ATOM 736 C C . ARG A 1 94 ? 28.563 -7.828 -26.466 1.00 83.56 94 ARG A C 1
ATOM 738 O O . ARG A 1 94 ? 28.633 -9.043 -26.604 1.00 83.56 94 ARG A O 1
ATOM 745 N N . ALA A 1 95 ? 27.465 -7.128 -26.766 1.00 85.50 95 ALA A N 1
ATOM 746 C CA . ALA A 1 95 ? 26.277 -7.747 -27.352 1.00 85.50 95 ALA A CA 1
ATOM 747 C C . ALA A 1 95 ? 26.579 -8.377 -28.724 1.00 85.50 95 ALA A C 1
ATOM 749 O O . ALA A 1 95 ? 26.131 -9.487 -29.001 1.00 85.50 95 ALA A O 1
ATOM 750 N N . VAL A 1 96 ? 27.387 -7.703 -29.552 1.00 85.88 96 VAL A N 1
ATOM 751 C CA . VAL A 1 96 ? 27.867 -8.241 -30.837 1.00 85.88 96 VAL A CA 1
ATOM 752 C C . VAL A 1 96 ? 28.749 -9.473 -30.626 1.00 85.88 96 VAL A C 1
ATOM 754 O O . VAL A 1 96 ? 28.525 -10.488 -31.281 1.00 85.88 96 VAL A O 1
ATOM 757 N N . ALA A 1 97 ? 29.709 -9.415 -29.696 1.00 84.81 97 ALA A N 1
ATOM 758 C CA . ALA A 1 97 ? 30.598 -10.542 -29.403 1.00 84.81 97 ALA A CA 1
ATOM 759 C C . ALA A 1 97 ? 29.817 -11.792 -28.955 1.00 84.81 97 ALA A C 1
ATOM 761 O O . ALA A 1 97 ? 29.985 -12.862 -29.530 1.00 84.81 97 ALA A O 1
ATOM 762 N N . GLN A 1 98 ? 28.876 -11.637 -28.016 1.00 85.69 98 GLN A N 1
ATOM 763 C CA . GLN A 1 98 ? 28.026 -12.740 -27.549 1.00 85.69 98 GLN A CA 1
ATOM 764 C C . GLN A 1 98 ? 27.166 -13.351 -28.663 1.00 85.69 98 GLN A C 1
ATOM 766 O O . GLN A 1 98 ? 26.891 -14.549 -28.644 1.00 85.69 98 GLN A O 1
ATOM 771 N N . LEU A 1 99 ? 26.707 -12.540 -29.618 1.00 85.31 99 LEU A N 1
ATOM 772 C CA . LEU A 1 99 ? 25.929 -13.031 -30.752 1.00 85.31 99 LEU A CA 1
ATOM 773 C C . LEU A 1 99 ? 26.807 -13.786 -31.758 1.00 85.31 99 LEU A C 1
ATOM 775 O O . LEU A 1 99 ? 26.388 -14.824 -32.265 1.00 85.31 99 LEU A O 1
ATOM 779 N N . MET A 1 100 ? 28.021 -13.297 -32.026 1.00 84.00 100 MET A N 1
ATOM 780 C CA . MET A 1 100 ? 28.983 -13.991 -32.886 1.00 84.00 100 MET A CA 1
ATOM 781 C C . MET A 1 100 ? 29.404 -15.340 -32.299 1.00 84.00 100 MET A C 1
ATOM 783 O O . MET A 1 100 ? 29.441 -16.322 -33.039 1.00 84.00 100 MET A O 1
ATOM 787 N N . ASP A 1 101 ? 29.631 -15.413 -30.985 1.00 85.25 101 ASP A N 1
ATOM 788 C CA . ASP A 1 101 ? 29.933 -16.673 -30.295 1.00 85.25 101 ASP A CA 1
ATOM 789 C C . ASP A 1 101 ? 28.778 -17.677 -30.427 1.00 85.25 101 ASP A C 1
ATOM 791 O O . ASP A 1 101 ? 29.005 -18.851 -30.723 1.00 85.25 101 ASP A O 1
ATOM 795 N N . LYS A 1 102 ? 27.527 -17.217 -30.278 1.00 83.12 102 LYS A N 1
ATOM 796 C CA . LYS A 1 102 ? 26.331 -18.058 -30.461 1.00 83.12 102 LYS A CA 1
ATOM 797 C C . LYS A 1 102 ? 26.196 -18.575 -31.893 1.00 83.12 102 LYS A C 1
ATOM 799 O O . LYS A 1 102 ? 25.998 -19.767 -32.087 1.00 83.12 102 LYS A O 1
ATOM 804 N N . LEU A 1 103 ? 26.371 -17.712 -32.895 1.00 81.31 103 LEU A N 1
ATOM 805 C 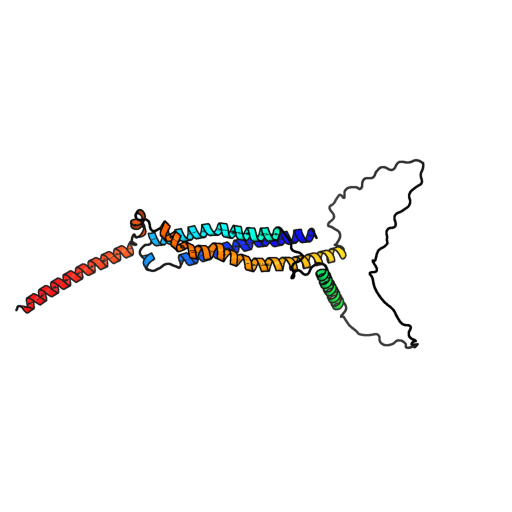CA . LEU A 1 103 ? 26.302 -18.108 -34.307 1.00 81.31 103 LEU A CA 1
ATOM 806 C C . LEU A 1 103 ? 27.415 -19.095 -34.692 1.00 81.31 103 LEU A C 1
ATOM 808 O O . LEU A 1 103 ? 27.183 -20.004 -35.488 1.00 81.31 103 LEU A O 1
ATOM 812 N N . GLN A 1 104 ? 28.614 -18.948 -34.120 1.00 78.25 104 GLN A N 1
ATOM 813 C CA . GLN A 1 104 ? 29.695 -19.915 -34.313 1.00 78.25 104 GLN A CA 1
ATOM 814 C C . GLN A 1 104 ? 29.383 -21.255 -33.639 1.00 78.25 104 GLN A C 1
ATOM 816 O O . GLN A 1 104 ? 29.636 -22.295 -34.246 1.00 78.25 104 GLN A O 1
ATOM 821 N N . GLN A 1 105 ? 28.806 -21.264 -32.435 1.00 74.12 105 GLN A N 1
ATOM 822 C CA . GLN A 1 105 ? 28.398 -22.500 -31.753 1.00 74.12 105 GLN A CA 1
ATOM 823 C C . GLN A 1 105 ? 27.277 -23.235 -32.503 1.00 74.12 105 GLN A C 1
ATOM 825 O O . GLN A 1 105 ? 27.379 -24.445 -32.712 1.00 74.12 105 GLN A O 1
ATOM 830 N N . ASP A 1 106 ? 26.275 -22.509 -33.003 1.00 68.50 106 ASP A N 1
ATOM 831 C CA . ASP A 1 106 ? 25.180 -23.081 -33.797 1.00 68.50 106 ASP A CA 1
ATOM 832 C C . ASP A 1 106 ? 25.679 -23.637 -35.147 1.00 68.50 106 ASP A C 1
ATOM 834 O O . ASP A 1 106 ? 25.217 -24.683 -35.609 1.00 68.50 106 ASP A O 1
ATOM 838 N N . GLY A 1 107 ? 26.692 -23.003 -35.753 1.00 61.03 107 GLY A N 1
ATOM 839 C CA . GLY A 1 107 ? 27.361 -23.505 -36.959 1.00 61.03 107 GLY A CA 1
ATOM 840 C C . GLY A 1 107 ? 28.169 -24.793 -36.742 1.00 61.03 107 GLY A C 1
ATOM 841 O O . GLY A 1 107 ? 28.219 -25.641 -37.633 1.00 61.03 107 GLY A O 1
ATOM 842 N N . HIS A 1 108 ? 28.757 -24.990 -35.556 1.00 54.53 108 HIS A N 1
ATOM 843 C CA . HIS A 1 108 ? 29.477 -26.225 -35.213 1.00 54.53 108 HIS A CA 1
ATOM 844 C C . HIS A 1 108 ? 28.533 -27.383 -34.844 1.00 54.53 108 HIS A C 1
ATOM 846 O O . HIS A 1 108 ? 28.886 -28.542 -35.058 1.00 54.53 108 HIS A O 1
ATOM 852 N N . ALA A 1 109 ? 27.318 -27.099 -34.359 1.00 52.81 109 ALA A N 1
ATOM 853 C CA . ALA A 1 109 ? 26.304 -28.123 -34.088 1.00 52.81 109 ALA A CA 1
ATOM 854 C C . ALA A 1 109 ? 25.681 -28.709 -35.373 1.00 52.81 109 ALA A C 1
ATOM 856 O O . ALA A 1 109 ? 25.324 -29.886 -35.399 1.00 52.81 109 ALA A O 1
ATOM 857 N N . ALA A 1 110 ? 25.606 -27.931 -36.459 1.00 49.50 110 ALA A N 1
ATOM 858 C CA . ALA A 1 110 ? 25.107 -28.397 -37.758 1.00 49.50 110 ALA A CA 1
ATOM 859 C C . ALA A 1 110 ? 26.143 -29.196 -38.585 1.00 49.50 110 ALA A C 1
ATOM 861 O O . ALA A 1 110 ? 25.766 -29.896 -39.523 1.00 49.50 110 ALA A O 1
ATOM 862 N N . GLY A 1 111 ? 27.438 -29.112 -38.249 1.00 48.34 111 GLY A N 1
ATOM 863 C CA . GLY A 1 111 ? 28.533 -29.797 -38.954 1.00 48.34 111 GLY A CA 1
ATOM 864 C C . GLY A 1 111 ? 28.963 -31.143 -38.357 1.00 48.34 111 GLY A C 1
ATOM 865 O O . GLY A 1 111 ? 29.814 -31.822 -38.928 1.00 48.34 111 GLY A O 1
ATOM 866 N N . ALA A 1 112 ? 28.393 -31.557 -37.224 1.00 46.81 112 ALA A N 1
ATOM 867 C CA . ALA A 1 112 ? 28.756 -32.794 -36.538 1.00 46.81 112 ALA A CA 1
ATOM 868 C C . ALA A 1 112 ? 27.853 -33.975 -36.949 1.00 46.81 112 ALA A C 1
ATOM 870 O O . ALA A 1 112 ? 27.174 -34.574 -36.118 1.00 46.81 112 ALA A O 1
ATOM 871 N N . GLN A 1 113 ? 27.858 -34.335 -38.237 1.00 41.78 113 GLN A N 1
ATOM 872 C CA . GLN A 1 113 ? 27.425 -35.662 -38.685 1.00 41.78 113 GLN A CA 1
ATOM 873 C C . GLN A 1 113 ? 28.519 -36.330 -39.537 1.00 41.78 113 GLN A C 1
ATOM 875 O O . GLN A 1 113 ? 28.751 -35.970 -40.687 1.00 41.78 113 GLN A O 1
ATOM 880 N N . SER A 1 114 ? 29.117 -37.367 -38.930 1.00 36.44 114 SER A N 1
ATOM 881 C CA . SER A 1 11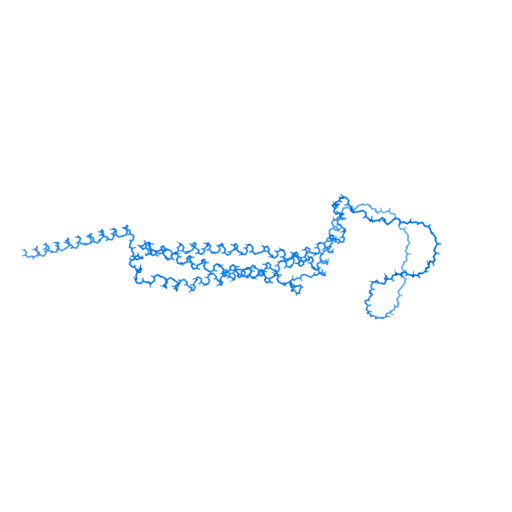4 ? 29.933 -38.472 -39.481 1.00 36.44 114 SER A CA 1
ATOM 882 C C . SER A 1 114 ? 31.330 -38.172 -40.064 1.00 36.44 114 SER A C 1
ATOM 884 O O . SER A 1 114 ? 31.443 -37.703 -41.194 1.00 36.44 114 SER A O 1
ATOM 886 N N . PRO A 1 115 ? 32.414 -38.583 -39.372 1.00 44.06 115 PRO A N 1
ATOM 887 C CA . PRO A 1 115 ? 33.700 -38.862 -39.991 1.00 44.06 115 PRO A CA 1
ATOM 888 C C . PRO A 1 115 ? 33.753 -40.347 -40.369 1.00 44.06 115 PRO A C 1
ATOM 890 O O . PRO A 1 115 ? 34.075 -41.184 -39.531 1.00 44.06 115 PRO A O 1
ATOM 893 N N . ASP A 1 116 ? 33.453 -40.686 -41.621 1.00 40.00 116 ASP A N 1
ATOM 894 C CA . ASP A 1 116 ? 33.955 -41.945 -42.165 1.00 40.00 116 ASP A CA 1
ATOM 895 C C . ASP A 1 116 ? 34.173 -41.872 -43.680 1.00 40.00 116 ASP A C 1
ATOM 897 O O . ASP A 1 116 ? 33.340 -41.359 -44.421 1.00 40.00 116 ASP A O 1
ATOM 901 N N . GLN A 1 117 ? 35.307 -42.433 -44.103 1.00 40.88 117 GLN A N 1
ATOM 902 C CA . GLN A 1 117 ? 35.783 -42.628 -45.481 1.00 40.88 117 GLN A CA 1
ATOM 903 C C . GLN A 1 117 ? 36.357 -41.414 -46.232 1.00 40.88 117 GLN A C 1
ATOM 905 O O . GLN A 1 117 ? 35.668 -40.715 -46.965 1.00 40.88 117 GLN A O 1
ATOM 910 N N . LEU A 1 118 ? 37.689 -41.278 -46.168 1.00 41.56 118 LEU A N 1
ATOM 911 C CA . LEU A 1 118 ? 38.573 -41.323 -47.352 1.00 41.56 118 LEU A CA 1
ATOM 912 C C . LEU A 1 118 ? 40.048 -41.295 -46.911 1.00 41.56 118 LEU A C 1
ATOM 914 O O . LEU A 1 118 ? 40.777 -40.319 -47.076 1.00 41.56 118 LEU A O 1
ATOM 918 N N . GLN A 1 119 ? 40.504 -42.422 -46.358 1.00 38.84 119 GLN A N 1
ATOM 919 C CA . GLN A 1 119 ? 41.903 -42.819 -46.492 1.00 38.84 119 GLN A CA 1
ATOM 920 C C . GLN A 1 119 ? 42.119 -43.414 -47.889 1.00 38.84 119 GLN A C 1
ATOM 922 O O . GLN A 1 119 ? 41.251 -44.090 -48.433 1.00 38.84 119 GLN A O 1
ATOM 927 N N . ALA A 1 120 ? 43.328 -43.197 -48.404 1.00 34.88 120 ALA A N 1
ATOM 928 C CA . ALA A 1 120 ? 43.896 -43.737 -49.638 1.00 34.88 120 ALA A CA 1
ATOM 929 C C . ALA A 1 120 ? 43.590 -42.968 -50.935 1.00 34.88 120 ALA A C 1
ATOM 931 O O . ALA A 1 120 ? 42.877 -43.443 -51.815 1.00 34.88 120 ALA A O 1
ATOM 932 N N . ARG A 1 121 ? 44.351 -41.884 -51.159 1.00 35.34 121 ARG A N 1
ATOM 933 C CA . ARG A 1 121 ? 45.205 -41.834 -52.357 1.00 35.34 121 ARG A CA 1
ATOM 934 C C . ARG A 1 121 ? 46.360 -40.828 -52.268 1.00 35.34 121 ARG A C 1
ATOM 936 O O . ARG A 1 121 ? 46.166 -39.624 -52.251 1.00 35.34 121 ARG A O 1
ATOM 943 N N . ARG A 1 122 ? 47.556 -41.418 -52.366 1.00 32.12 122 ARG A N 1
ATOM 944 C CA . ARG A 1 122 ? 48.825 -40.889 -52.892 1.00 32.12 122 ARG A CA 1
ATOM 945 C C . ARG A 1 122 ? 49.592 -39.837 -52.088 1.00 32.12 122 ARG A C 1
ATOM 947 O O . ARG A 1 122 ? 49.461 -38.634 -52.263 1.00 32.12 122 ARG A O 1
ATOM 954 N N . ALA A 1 123 ? 50.569 -40.378 -51.367 1.00 32.94 123 ALA A N 1
ATOM 955 C CA . ALA A 1 123 ? 51.902 -39.817 -51.234 1.00 32.94 123 ALA A CA 1
ATOM 956 C C . ALA A 1 123 ? 52.511 -39.425 -52.596 1.00 32.94 123 ALA A C 1
ATOM 958 O O . ALA A 1 123 ? 52.556 -40.254 -53.505 1.00 32.94 123 ALA A O 1
ATOM 959 N N . SER A 1 124 ? 53.027 -38.197 -52.693 1.00 34.78 124 SER A N 1
ATOM 960 C CA . SER A 1 124 ? 54.398 -37.898 -53.141 1.00 34.78 124 SER A CA 1
ATOM 961 C C . SER A 1 124 ? 54.639 -36.384 -53.158 1.00 34.78 124 SER A C 1
ATOM 963 O O . SER A 1 124 ? 53.973 -35.681 -53.913 1.00 34.78 124 SER A O 1
ATOM 965 N N . ALA A 1 125 ? 55.630 -35.943 -52.376 1.00 34.50 125 ALA A N 1
ATOM 966 C CA . ALA A 1 125 ? 56.592 -34.857 -52.631 1.00 34.50 125 ALA A CA 1
ATOM 967 C C . ALA A 1 125 ? 56.792 -33.959 -51.401 1.00 34.50 125 ALA A C 1
ATOM 969 O O . ALA A 1 125 ? 56.013 -33.062 -51.096 1.00 34.50 125 ALA A O 1
ATOM 970 N N . ALA A 1 126 ? 57.892 -34.238 -50.709 1.00 33.81 126 ALA A N 1
ATOM 971 C CA . ALA A 1 126 ? 58.465 -33.437 -49.645 1.00 33.81 126 ALA A CA 1
ATOM 972 C C . ALA A 1 126 ? 59.189 -32.196 -50.193 1.00 33.81 126 ALA A C 1
ATOM 974 O O . ALA A 1 126 ? 59.877 -32.301 -51.209 1.00 33.81 126 ALA A O 1
ATOM 975 N N . LYS A 1 127 ? 59.143 -31.083 -49.442 1.00 32.88 127 LYS A N 1
ATOM 976 C CA . LYS A 1 127 ? 60.314 -30.227 -49.153 1.00 32.88 127 LYS A CA 1
ATOM 977 C C . LYS A 1 127 ? 60.031 -29.233 -48.002 1.00 32.88 127 LYS A C 1
ATOM 979 O O . LYS A 1 127 ? 59.034 -28.522 -48.085 1.00 32.88 127 LYS A O 1
ATOM 984 N N . PRO A 1 128 ? 60.898 -29.131 -46.974 1.00 37.16 128 PRO A N 1
ATOM 985 C CA . PRO A 1 128 ? 60.987 -27.970 -46.073 1.00 37.16 128 PRO A CA 1
ATOM 986 C C . PRO A 1 128 ? 62.344 -27.215 -46.265 1.00 37.16 128 PRO A C 1
ATOM 988 O O . PRO A 1 128 ? 63.081 -27.556 -47.193 1.00 37.16 128 PRO A O 1
ATOM 991 N N . PRO A 1 129 ? 62.725 -26.241 -45.404 1.00 53.16 129 PRO A N 1
ATOM 992 C CA . PRO A 1 129 ? 62.577 -24.773 -45.502 1.00 53.16 129 PRO A CA 1
ATOM 993 C C . PRO A 1 129 ? 63.906 -24.029 -45.855 1.00 53.16 129 PRO A C 1
ATOM 995 O O . PRO A 1 129 ? 64.874 -24.684 -46.244 1.00 53.16 129 PRO A O 1
ATOM 998 N N . PRO A 1 130 ? 63.988 -22.676 -45.743 1.00 44.25 130 PRO A N 1
ATOM 999 C CA . PRO A 1 130 ? 64.816 -22.113 -44.651 1.00 44.25 130 PRO A CA 1
ATOM 1000 C C . PRO A 1 130 ? 64.291 -20.791 -43.999 1.00 44.25 130 PRO A C 1
ATOM 1002 O O . PRO A 1 130 ? 63.417 -20.142 -44.572 1.00 44.25 130 PRO A O 1
ATOM 1005 N N . PRO A 1 131 ? 64.820 -20.376 -42.817 1.00 50.19 131 PRO A N 1
ATOM 1006 C CA . PRO A 1 131 ? 64.498 -19.130 -42.082 1.00 50.19 131 PRO A CA 1
ATOM 1007 C C . PRO A 1 131 ? 65.668 -18.096 -42.138 1.00 50.19 131 PRO A C 1
ATOM 1009 O O . PRO A 1 131 ? 66.608 -18.314 -42.899 1.00 50.19 131 PRO A O 1
ATOM 1012 N N . PRO A 1 132 ? 65.750 -17.069 -41.257 1.00 47.78 132 PRO A N 1
ATOM 1013 C CA . PRO A 1 132 ? 64.893 -15.886 -41.095 1.00 47.78 132 PRO A CA 1
ATOM 1014 C C . PRO A 1 132 ? 65.694 -14.563 -41.261 1.00 47.78 132 PRO A C 1
ATOM 1016 O O . PRO A 1 132 ? 66.918 -14.556 -41.146 1.00 47.78 132 PRO A O 1
ATOM 1019 N N . GLN A 1 133 ? 65.024 -13.417 -41.437 1.00 33.78 133 GLN A N 1
ATOM 1020 C CA . GLN A 1 133 ? 65.608 -12.108 -41.099 1.00 33.78 133 GLN A CA 1
ATOM 1021 C C . GLN A 1 133 ? 64.617 -11.263 -40.292 1.00 33.78 133 GLN A C 1
ATOM 1023 O O . GLN A 1 133 ? 63.405 -11.322 -40.485 1.00 33.78 133 GLN A O 1
ATOM 1028 N N . SER A 1 134 ? 65.201 -10.584 -39.317 1.00 34.28 134 SER A N 1
ATOM 1029 C CA . SER A 1 134 ? 64.678 -1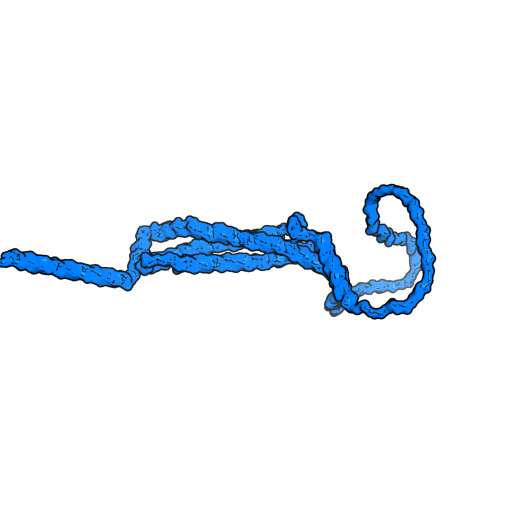0.021 -38.078 1.00 34.28 134 SER A CA 1
ATOM 1030 C C . SER A 1 134 ? 64.278 -8.547 -38.180 1.00 34.28 134 SER A C 1
ATOM 1032 O O . SER A 1 134 ? 64.927 -7.816 -38.919 1.00 34.28 134 SER A O 1
ATOM 1034 N N . GLU A 1 135 ? 63.324 -8.163 -37.314 1.00 30.30 135 GLU A N 1
ATOM 1035 C CA . GLU A 1 135 ? 63.140 -6.844 -36.654 1.00 30.30 135 GLU A CA 1
ATOM 1036 C C . GLU A 1 135 ? 62.811 -5.642 -37.584 1.00 30.30 135 GLU A C 1
ATOM 1038 O O . GLU A 1 135 ? 63.348 -5.502 -38.668 1.00 30.30 135 GLU A O 1
ATOM 1043 N N . ASP A 1 136 ? 61.904 -4.705 -37.284 1.00 30.80 136 ASP A N 1
ATOM 1044 C CA . ASP A 1 136 ? 61.508 -4.147 -35.993 1.00 30.80 136 ASP A CA 1
ATOM 1045 C C . ASP A 1 136 ? 60.181 -3.335 -36.120 1.00 30.80 136 ASP A C 1
ATOM 1047 O O . ASP A 1 136 ? 59.894 -2.759 -37.167 1.00 30.80 136 ASP A O 1
ATOM 1051 N N . LYS A 1 137 ? 59.432 -3.263 -35.008 1.00 31.44 137 LYS A N 1
ATOM 1052 C CA . LYS A 1 137 ? 58.524 -2.191 -34.513 1.00 31.44 137 LYS A CA 1
ATOM 1053 C C . LYS A 1 137 ? 57.319 -1.617 -35.304 1.00 31.44 137 LYS A C 1
ATOM 1055 O O . LYS A 1 137 ? 57.442 -0.873 -36.263 1.00 31.44 137 LYS A O 1
ATOM 1060 N N . ALA A 1 138 ? 56.177 -1.773 -34.619 1.00 29.12 138 ALA A N 1
ATOM 1061 C CA . ALA A 1 138 ? 55.279 -0.724 -34.102 1.00 29.12 138 ALA A CA 1
ATOM 1062 C C . ALA A 1 138 ? 54.250 -0.013 -35.014 1.00 29.12 138 ALA A C 1
ATOM 1064 O O . ALA A 1 138 ? 54.569 0.740 -35.922 1.00 29.12 138 ALA A O 1
ATOM 1065 N N . GLU A 1 139 ? 53.005 -0.166 -34.546 1.00 27.91 139 GLU A N 1
ATOM 1066 C CA . GLU A 1 139 ? 51.912 0.810 -34.469 1.00 27.91 139 GLU A CA 1
ATOM 1067 C C . GLU A 1 139 ? 51.065 1.196 -35.695 1.00 27.91 139 GLU A C 1
ATOM 1069 O O . GLU A 1 139 ? 51.517 1.621 -36.750 1.00 27.91 139 GLU A O 1
ATOM 1074 N N . SER A 1 140 ? 49.762 1.203 -35.384 1.00 30.78 140 SER A N 1
ATOM 1075 C CA . SER A 1 140 ? 48.699 2.045 -35.929 1.00 30.78 140 SER A CA 1
ATOM 1076 C C . SER A 1 140 ? 47.871 1.503 -37.100 1.00 30.78 140 SER A C 1
ATOM 1078 O O . SER A 1 140 ? 48.185 1.645 -38.277 1.00 30.78 140 SER A O 1
ATOM 1080 N N . SER A 1 141 ? 46.713 0.950 -36.716 1.00 31.08 141 SER A N 1
ATOM 1081 C CA . SER A 1 141 ? 45.397 1.347 -37.238 1.00 31.08 141 SER A CA 1
ATOM 1082 C C . SER A 1 141 ? 45.299 1.530 -38.759 1.00 31.08 141 SER A C 1
ATOM 1084 O O . SER A 1 141 ? 45.167 2.645 -39.271 1.00 31.08 141 SER A O 1
ATOM 1086 N N . SER A 1 142 ? 45.249 0.415 -39.489 1.00 30.17 142 SER A N 1
ATOM 1087 C CA . SER A 1 142 ? 44.806 0.418 -40.883 1.00 30.17 142 SER A CA 1
ATOM 1088 C C . SER A 1 142 ? 43.281 0.575 -40.936 1.00 30.17 142 SER A C 1
ATOM 1090 O O . SER A 1 142 ? 42.520 -0.377 -40.762 1.00 30.17 142 SER A O 1
ATOM 1092 N N . GLY A 1 143 ? 42.843 1.822 -41.125 1.00 31.61 143 GLY A N 1
ATOM 1093 C CA . GLY A 1 143 ? 41.471 2.186 -41.452 1.00 31.61 143 GLY A CA 1
ATOM 1094 C C . GLY A 1 143 ? 41.103 1.685 -42.847 1.00 31.61 143 GLY A C 1
ATOM 1095 O O . GLY A 1 143 ? 41.591 2.176 -43.863 1.00 31.61 143 GLY A O 1
ATOM 1096 N N . PHE A 1 144 ? 40.223 0.693 -42.879 1.00 34.16 144 PHE A N 1
ATOM 1097 C CA . PHE A 1 144 ? 39.610 0.136 -44.074 1.00 34.16 144 PHE A CA 1
ATOM 1098 C C . PHE A 1 144 ? 38.489 1.067 -44.573 1.00 34.16 144 PHE A C 1
ATOM 1100 O O . PHE A 1 144 ? 37.464 1.185 -43.907 1.00 34.16 144 PHE A O 1
ATOM 1107 N N . MET A 1 145 ? 38.710 1.714 -45.731 1.00 32.28 145 MET A N 1
ATOM 1108 C CA . MET A 1 145 ? 37.743 2.164 -46.767 1.00 32.28 145 MET A CA 1
ATOM 1109 C C . MET A 1 145 ? 38.050 3.559 -47.339 1.00 32.28 145 MET A C 1
ATOM 1111 O O . MET A 1 145 ? 37.363 4.545 -47.079 1.00 32.28 145 MET A O 1
ATOM 1115 N N . SER A 1 146 ? 39.031 3.602 -48.244 1.00 31.55 146 SER A N 1
ATOM 1116 C CA . SER A 1 146 ? 39.023 4.539 -49.370 1.00 31.55 146 SER A CA 1
ATOM 1117 C C . SER A 1 146 ? 38.200 3.916 -50.501 1.00 31.55 146 SER A C 1
ATOM 1119 O O . SER A 1 146 ? 38.668 3.020 -51.200 1.00 31.55 146 SER A O 1
ATOM 1121 N N . MET A 1 147 ? 36.949 4.355 -50.659 1.00 36.69 147 MET A N 1
ATOM 1122 C CA . MET A 1 147 ? 36.156 4.106 -51.868 1.00 36.69 147 MET A CA 1
ATOM 1123 C C . MET A 1 147 ? 35.203 5.285 -52.129 1.00 36.69 147 MET A C 1
ATOM 1125 O O . MET A 1 147 ? 33.986 5.143 -52.182 1.00 36.69 147 MET A O 1
ATOM 1129 N N . PHE A 1 148 ? 35.774 6.482 -52.293 1.00 33.88 148 PHE A N 1
ATOM 1130 C CA . PHE A 1 148 ? 35.084 7.647 -52.855 1.00 33.88 148 PHE A CA 1
ATOM 1131 C C . PHE A 1 148 ? 35.529 7.827 -54.310 1.00 33.88 148 PHE A C 1
ATOM 1133 O O . PHE A 1 148 ? 36.520 8.487 -54.606 1.00 33.88 148 PHE A O 1
ATOM 1140 N N . LYS A 1 149 ? 34.788 7.211 -55.236 1.00 36.12 149 LYS A N 1
ATOM 1141 C CA . LYS A 1 149 ? 34.905 7.457 -56.677 1.00 36.12 149 LYS A CA 1
ATOM 1142 C C . LYS A 1 149 ? 33.581 8.045 -57.158 1.00 36.12 149 LYS A C 1
ATOM 1144 O O . LYS A 1 149 ? 32.596 7.326 -57.298 1.00 36.12 149 LYS A O 1
ATOM 1149 N N . LYS A 1 150 ? 33.556 9.361 -57.386 1.00 31.97 150 LYS A N 1
ATOM 1150 C CA . LYS A 1 150 ? 32.488 10.059 -58.117 1.00 31.97 150 LYS A CA 1
ATOM 1151 C C . LYS A 1 150 ? 33.070 10.848 -59.300 1.00 31.97 150 LYS A C 1
ATOM 1153 O O . LYS A 1 150 ? 34.257 11.164 -59.278 1.00 31.97 150 LYS A O 1
ATOM 1158 N N . PRO A 1 151 ? 32.259 11.073 -60.350 1.00 37.69 151 PRO A N 1
ATOM 1159 C CA . PRO A 1 151 ? 32.727 11.185 -61.727 1.00 37.69 151 PRO A CA 1
ATOM 1160 C C . PRO A 1 151 ? 32.876 12.631 -62.216 1.00 37.69 151 PRO A C 1
ATOM 1162 O O . PRO A 1 151 ? 32.319 13.563 -61.638 1.00 37.69 151 PRO A O 1
ATOM 1165 N N . SER A 1 152 ? 33.612 12.784 -63.320 1.00 28.09 152 SER A N 1
ATOM 1166 C CA . SER A 1 152 ? 33.795 14.032 -64.060 1.00 28.09 152 SER A CA 1
ATOM 1167 C C . SER A 1 152 ? 32.536 14.447 -64.820 1.00 28.09 152 SER A C 1
ATOM 1169 O O . SER A 1 152 ? 31.851 13.617 -65.420 1.00 28.09 152 SER A O 1
ATOM 1171 N N . ALA A 1 153 ? 32.286 15.752 -64.838 1.00 29.94 153 ALA A N 1
ATOM 1172 C CA . ALA A 1 153 ? 31.286 16.408 -65.662 1.00 29.94 153 ALA A CA 1
ATOM 1173 C C . ALA A 1 153 ? 31.878 16.922 -66.987 1.00 29.94 153 ALA A C 1
ATOM 1175 O O . ALA A 1 153 ? 33.054 17.273 -67.055 1.00 29.94 153 ALA A O 1
ATOM 1176 N N . SER A 1 154 ? 30.967 17.078 -67.951 1.00 29.55 154 SER A N 1
ATOM 1177 C CA . SER A 1 154 ? 30.972 17.952 -69.136 1.00 29.55 154 SER A CA 1
ATOM 1178 C C . SER A 1 154 ? 31.166 17.267 -70.492 1.00 29.55 154 SER A C 1
ATOM 1180 O O . SER A 1 154 ? 32.259 16.860 -70.851 1.00 29.55 154 SER A O 1
ATOM 1182 N N . GLU A 1 155 ? 30.053 17.141 -71.228 1.00 31.22 155 GLU A N 1
ATOM 1183 C CA . GLU A 1 155 ? 29.864 17.732 -72.563 1.00 31.22 155 GLU A CA 1
ATOM 1184 C C . GLU A 1 155 ? 28.420 17.496 -73.073 1.00 31.22 155 GLU A C 1
ATOM 1186 O O . GLU A 1 155 ? 27.835 16.427 -72.921 1.00 31.22 155 GLU A O 1
ATOM 1191 N N . THR A 1 156 ? 27.831 18.539 -73.660 1.00 29.41 156 THR A N 1
ATOM 1192 C CA . THR A 1 156 ? 26.625 18.570 -74.524 1.00 29.41 156 THR A CA 1
ATOM 1193 C C . THR A 1 156 ? 26.935 19.612 -75.631 1.00 29.41 156 THR A C 1
ATOM 1195 O O . THR A 1 156 ? 27.829 20.423 -75.369 1.00 29.41 156 THR A O 1
ATOM 1198 N N . PRO A 1 157 ? 26.242 19.708 -76.804 1.00 40.25 157 PRO A N 1
ATOM 1199 C CA . PRO A 1 157 ? 24.814 19.388 -76.960 1.00 40.25 157 PRO A CA 1
ATOM 1200 C C . PRO A 1 157 ? 24.261 18.956 -78.361 1.00 40.25 157 PRO A C 1
ATOM 1202 O O . PRO A 1 157 ? 24.923 19.028 -79.387 1.00 40.25 157 PRO A O 1
ATOM 1205 N N . LYS A 1 158 ? 22.946 18.643 -78.347 1.00 27.95 158 LYS A N 1
ATOM 1206 C CA . LYS A 1 158 ? 21.897 18.662 -79.412 1.00 27.95 158 LYS A CA 1
ATOM 1207 C C . LYS A 1 158 ? 21.742 17.464 -80.381 1.00 27.95 158 LYS A C 1
ATOM 1209 O O . LYS A 1 158 ? 22.442 17.361 -81.376 1.00 27.95 158 LYS A O 1
ATOM 1214 N N . SER A 1 159 ? 20.636 16.714 -80.249 1.00 27.94 159 SER A N 1
ATOM 1215 C CA . SER A 1 159 ? 19.400 16.940 -81.042 1.00 27.94 159 SER A CA 1
ATOM 1216 C C . SER A 1 159 ? 18.264 15.935 -80.728 1.00 27.94 159 SER A C 1
ATOM 1218 O O . SER A 1 159 ? 18.473 14.735 -80.621 1.00 27.94 159 SER A O 1
ATOM 1220 N N . SER A 1 160 ? 17.048 16.483 -80.598 1.00 30.88 160 SER A N 1
ATOM 1221 C CA . SER A 1 160 ? 15.727 15.914 -80.942 1.00 30.88 160 SER A CA 1
ATOM 1222 C C . SER A 1 160 ? 15.324 14.497 -80.489 1.00 30.88 160 SER A C 1
ATOM 1224 O O . SER A 1 160 ? 15.612 13.518 -81.175 1.00 30.88 160 SER A O 1
ATOM 1226 N N . LYS A 1 161 ? 14.487 14.431 -79.442 1.00 33.06 161 LYS A N 1
ATOM 1227 C CA . LYS A 1 161 ? 13.112 13.865 -79.399 1.00 33.06 161 LYS A CA 1
ATOM 1228 C C . LYS A 1 161 ? 12.719 13.639 -77.930 1.00 33.06 161 LYS A C 1
ATOM 1230 O O . LYS A 1 161 ? 13.534 13.175 -77.140 1.00 33.06 161 LYS A O 1
ATOM 1235 N N . ASP A 1 162 ? 11.503 14.039 -77.571 1.00 42.56 162 ASP A N 1
ATOM 1236 C CA . ASP A 1 162 ? 10.966 14.061 -76.203 1.00 42.56 162 ASP A CA 1
ATOM 1237 C C . ASP A 1 162 ? 11.189 12.764 -75.406 1.00 42.56 162 ASP A C 1
ATOM 1239 O O . ASP A 1 162 ? 10.961 11.674 -75.938 1.00 42.56 162 ASP A O 1
ATOM 1243 N N . PRO A 1 163 ? 11.458 12.851 -74.089 1.00 41.62 163 PRO A N 1
ATOM 1244 C CA . PRO A 1 163 ? 11.078 11.796 -73.175 1.00 41.62 163 PRO A CA 1
ATOM 1245 C C . PRO A 1 163 ? 10.037 12.332 -72.190 1.00 41.62 163 PRO A C 1
ATOM 1247 O O . PRO A 1 163 ? 10.308 13.149 -71.313 1.00 41.62 163 PRO A O 1
ATOM 1250 N N . VAL A 1 164 ? 8.820 11.823 -72.343 1.00 52.16 164 VAL A N 1
ATOM 1251 C CA . VAL A 1 164 ? 7.760 11.851 -71.333 1.00 52.16 164 VAL A CA 1
ATOM 1252 C C . VAL A 1 164 ? 8.355 11.516 -69.958 1.00 52.16 164 VAL A C 1
ATOM 1254 O O . VAL A 1 164 ? 8.941 10.447 -69.778 1.00 52.16 164 VAL A O 1
ATOM 1257 N N . VAL A 1 165 ? 8.189 12.413 -68.982 1.00 53.19 165 VAL A N 1
ATOM 1258 C CA . VAL A 1 165 ? 8.536 12.170 -67.575 1.00 53.19 165 VAL A CA 1
ATOM 1259 C C . VAL A 1 165 ? 7.628 11.058 -67.050 1.00 53.19 165 VAL A C 1
ATOM 1261 O O . VAL A 1 165 ? 6.487 11.294 -66.660 1.00 53.19 165 VAL A O 1
ATOM 1264 N N . LYS A 1 166 ? 8.112 9.813 -67.065 1.00 54.91 166 LYS A N 1
ATOM 1265 C CA . LYS A 1 166 ? 7.445 8.701 -66.384 1.00 54.91 166 LYS A CA 1
ATOM 1266 C C . LYS A 1 166 ? 7.762 8.803 -64.897 1.00 54.91 166 LYS A C 1
ATOM 1268 O O . LYS A 1 166 ? 8.833 8.385 -64.463 1.00 54.91 166 LYS A O 1
ATOM 1273 N N . LEU A 1 167 ? 6.839 9.372 -64.122 1.00 54.56 167 LEU A N 1
ATOM 1274 C CA . LEU A 1 167 ? 6.873 9.217 -62.670 1.00 54.56 167 LEU A CA 1
ATOM 1275 C C . LEU A 1 167 ? 6.800 7.714 -62.327 1.00 54.56 167 LEU A C 1
ATOM 1277 O O . LEU A 1 167 ? 6.015 6.999 -62.961 1.00 54.56 167 LEU A O 1
ATOM 1281 N N . PRO A 1 168 ? 7.579 7.218 -61.346 1.00 56.75 168 PRO A N 1
ATOM 1282 C CA . PRO A 1 168 ? 7.415 5.862 -60.837 1.00 56.75 168 PRO A CA 1
ATOM 1283 C C . PRO A 1 168 ? 5.974 5.691 -60.354 1.00 56.75 168 PRO A C 1
ATOM 1285 O O . PRO A 1 168 ? 5.507 6.457 -59.511 1.00 56.75 168 PRO A O 1
ATOM 1288 N N . GLN A 1 169 ? 5.247 4.725 -60.917 1.00 61.69 169 GLN A N 1
ATOM 1289 C CA . GLN A 1 169 ? 3.898 4.425 -60.452 1.00 61.69 169 GLN A CA 1
ATOM 1290 C C 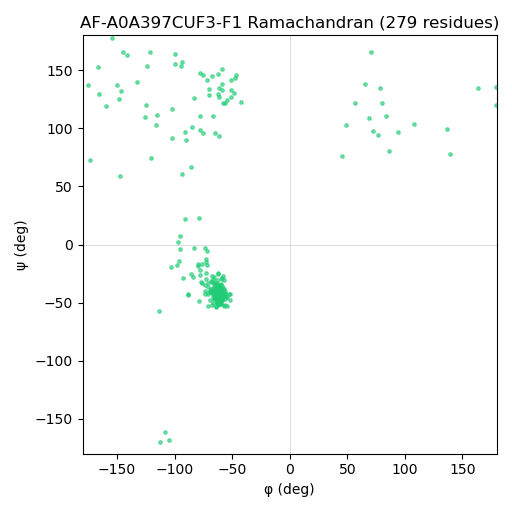. GLN A 1 169 ? 3.962 3.973 -58.995 1.00 61.69 169 GLN A C 1
ATOM 1292 O O . GLN A 1 169 ? 4.745 3.090 -58.642 1.00 61.69 169 GLN A O 1
ATOM 1297 N N . VAL A 1 170 ? 3.131 4.598 -58.161 1.00 56.09 170 VAL A N 1
ATOM 1298 C CA . VAL A 1 170 ? 2.965 4.217 -56.759 1.00 56.09 170 VAL A CA 1
ATOM 1299 C C . VAL A 1 170 ? 2.523 2.747 -56.735 1.00 56.09 170 VAL A C 1
ATOM 1301 O O . VAL A 1 170 ? 1.517 2.426 -57.377 1.00 56.09 170 VAL A O 1
ATOM 1304 N N . PRO A 1 171 ? 3.266 1.838 -56.073 1.00 53.84 171 PRO A N 1
ATOM 1305 C CA . PRO A 1 171 ? 2.939 0.418 -56.071 1.00 53.84 171 PRO A CA 1
ATOM 1306 C C . PRO A 1 171 ? 1.498 0.180 -55.611 1.00 53.84 171 PRO A C 1
ATOM 1308 O O . PRO A 1 171 ? 1.105 0.597 -54.525 1.00 53.84 171 PRO A O 1
ATOM 1311 N N . SER A 1 172 ? 0.712 -0.504 -56.443 1.00 61.22 172 SER A N 1
ATOM 1312 C CA . SER A 1 172 ? -0.740 -0.695 -56.278 1.00 61.22 172 SER A CA 1
ATOM 1313 C C . SER A 1 172 ? -1.120 -1.690 -55.173 1.00 61.22 172 SER A C 1
ATOM 1315 O O . SER A 1 172 ? -2.298 -1.899 -54.902 1.00 61.22 172 SER A O 1
ATOM 1317 N N . THR A 1 173 ? -0.131 -2.306 -54.527 1.00 59.38 173 THR A N 1
ATOM 1318 C CA . THR A 1 173 ? -0.307 -3.252 -53.425 1.00 59.38 173 THR A CA 1
ATOM 1319 C C . THR A 1 173 ? 0.872 -3.138 -52.471 1.00 59.38 173 THR A C 1
ATOM 1321 O O . THR A 1 173 ? 2.027 -3.277 -52.880 1.00 59.38 173 THR A O 1
ATOM 1324 N N . MET A 1 174 ? 0.559 -2.910 -51.198 1.00 58.44 174 MET A N 1
ATOM 1325 C CA . MET A 1 174 ? 1.482 -2.914 -50.069 1.00 58.44 174 MET A CA 1
ATOM 1326 C C . MET A 1 174 ? 2.096 -4.320 -49.956 1.00 58.44 174 MET A C 1
ATOM 1328 O O . MET A 1 174 ? 1.483 -5.232 -49.404 1.00 58.44 174 MET A O 1
ATOM 1332 N N . ARG A 1 175 ? 3.261 -4.540 -50.577 1.00 60.03 175 ARG A N 1
ATOM 1333 C CA . ARG A 1 175 ? 3.978 -5.817 -50.471 1.00 60.03 175 ARG A CA 1
ATOM 1334 C C . ARG A 1 175 ? 4.325 -6.040 -48.997 1.00 60.03 175 ARG A C 1
ATOM 1336 O O . ARG A 1 175 ? 4.913 -5.156 -48.376 1.00 60.03 175 ARG A O 1
ATOM 1343 N N . GLN A 1 176 ? 3.959 -7.200 -48.444 1.00 59.75 176 GLN A N 1
ATOM 1344 C CA . GLN A 1 176 ? 4.601 -7.698 -47.224 1.00 59.75 176 GLN A CA 1
ATOM 1345 C C . GLN A 1 176 ? 6.110 -7.650 -47.470 1.00 59.75 176 GLN A C 1
ATOM 1347 O O . GLN A 1 176 ? 6.558 -8.100 -48.524 1.00 59.75 176 GLN A O 1
ATOM 1352 N N . GLY A 1 177 ? 6.845 -7.001 -46.563 1.00 60.47 177 GLY A N 1
ATOM 1353 C CA . GLY A 1 177 ? 8.268 -6.724 -46.740 1.00 60.47 177 GLY A CA 1
ATOM 1354 C C . GLY A 1 177 ? 9.043 -7.981 -47.126 1.00 60.47 177 GLY A C 1
ATOM 1355 O O . GLY A 1 177 ? 8.733 -9.069 -46.633 1.00 60.47 177 GLY A O 1
ATOM 1356 N N . ASP A 1 178 ? 10.022 -7.816 -48.018 1.00 72.62 178 ASP A N 1
ATOM 1357 C CA . ASP A 1 178 ? 10.999 -8.857 -48.335 1.00 72.62 178 ASP A CA 1
ATOM 1358 C C . ASP A 1 178 ? 11.537 -9.483 -47.039 1.00 72.62 178 ASP A C 1
ATOM 1360 O O . ASP A 1 178 ? 11.653 -8.810 -46.008 1.00 72.62 178 ASP A O 1
ATOM 1364 N N . ALA A 1 179 ? 11.833 -10.787 -47.075 1.00 74.44 179 ALA A N 1
ATOM 1365 C CA . ALA A 1 179 ? 12.394 -11.484 -45.924 1.00 74.44 179 ALA A CA 1
ATOM 1366 C C . ALA A 1 179 ? 13.611 -10.702 -45.391 1.00 74.44 179 ALA A C 1
ATOM 1368 O O . ALA A 1 179 ? 14.462 -10.310 -46.194 1.00 74.44 179 ALA A O 1
ATOM 1369 N N . PRO A 1 180 ? 13.707 -10.475 -44.066 1.00 74.75 180 PRO A N 1
ATOM 1370 C CA . PRO A 1 180 ? 14.725 -9.601 -43.502 1.00 74.75 180 PRO A CA 1
ATOM 1371 C C . PRO A 1 180 ? 16.106 -10.115 -43.883 1.00 74.75 180 PRO A C 1
ATOM 1373 O O . PRO A 1 180 ? 16.383 -11.318 -43.753 1.00 74.75 180 PRO A O 1
ATOM 1376 N N . THR A 1 181 ? 16.947 -9.195 -44.343 1.00 85.69 181 THR A N 1
ATOM 1377 C CA . THR A 1 181 ? 18.337 -9.471 -44.700 1.00 85.69 181 THR A CA 1
ATOM 1378 C C . THR A 1 181 ? 19.089 -10.014 -43.486 1.00 85.69 181 THR A C 1
ATOM 1380 O O . THR A 1 181 ? 18.772 -9.680 -42.343 1.00 85.69 181 THR A O 1
ATOM 1383 N N . ASP A 1 182 ? 20.118 -10.837 -43.698 1.00 83.69 182 ASP A N 1
ATOM 1384 C CA . ASP A 1 182 ? 20.901 -11.408 -42.588 1.00 83.69 182 ASP A CA 1
ATOM 1385 C C . ASP A 1 182 ? 21.501 -10.323 -41.685 1.00 83.69 182 ASP A C 1
ATOM 1387 O O . ASP A 1 182 ? 21.596 -10.485 -40.468 1.00 83.69 182 ASP A O 1
ATOM 1391 N N . ARG A 1 183 ? 21.808 -9.161 -42.270 1.00 84.75 183 ARG A N 1
ATOM 1392 C CA . ARG A 1 183 ? 22.207 -7.964 -41.536 1.00 84.75 183 ARG A CA 1
ATOM 1393 C C . ARG A 1 183 ? 21.107 -7.464 -40.594 1.00 84.75 183 ARG A C 1
ATOM 1395 O O . ARG A 1 183 ? 21.382 -7.265 -39.415 1.00 84.75 183 ARG A O 1
ATOM 1402 N N . GLU A 1 184 ? 19.879 -7.289 -41.078 1.00 86.62 184 GLU A N 1
ATOM 1403 C CA . GLU A 1 184 ? 18.741 -6.851 -40.251 1.00 86.62 184 GLU A CA 1
ATOM 1404 C C . GLU A 1 184 ? 18.404 -7.870 -39.157 1.00 86.62 184 GLU A C 1
ATOM 1406 O O . GLU A 1 184 ? 18.017 -7.488 -38.049 1.00 86.62 184 GLU A O 1
ATOM 1411 N N . ARG A 1 185 ? 18.594 -9.168 -39.428 1.00 86.94 185 ARG A N 1
ATOM 1412 C CA . ARG A 1 185 ? 18.443 -10.230 -38.420 1.00 86.94 185 ARG A CA 1
ATOM 1413 C C . ARG A 1 185 ? 19.465 -10.071 -37.297 1.00 86.94 185 ARG A C 1
ATOM 1415 O O . ARG A 1 185 ? 19.076 -10.044 -36.132 1.00 86.94 185 ARG A O 1
ATOM 1422 N N . ILE A 1 186 ? 20.743 -9.903 -37.639 1.00 86.88 186 ILE A N 1
ATOM 1423 C CA . ILE A 1 186 ? 21.826 -9.691 -36.666 1.00 86.88 186 ILE A CA 1
ATOM 1424 C C . ILE A 1 186 ? 21.588 -8.407 -35.857 1.00 86.88 186 ILE A C 1
ATOM 1426 O O . ILE A 1 186 ? 21.662 -8.430 -34.630 1.00 86.88 186 ILE A O 1
ATOM 1430 N N . GLU A 1 187 ? 21.243 -7.297 -36.516 1.00 87.75 187 GLU A N 1
ATOM 1431 C CA . GLU A 1 187 ? 20.936 -6.023 -35.851 1.00 87.75 187 GLU A CA 1
ATOM 1432 C C . GLU A 1 187 ? 19.742 -6.154 -34.886 1.00 87.75 187 GLU A C 1
ATOM 1434 O O . GLU A 1 187 ? 19.784 -5.639 -33.766 1.00 87.75 187 GLU A O 1
ATOM 1439 N N . THR A 1 188 ? 18.706 -6.905 -35.271 1.00 90.06 188 THR A N 1
ATOM 1440 C CA . THR A 1 188 ? 17.542 -7.180 -34.416 1.00 90.06 188 THR A CA 1
ATOM 1441 C C . THR A 1 188 ? 17.921 -7.996 -33.179 1.00 90.06 188 THR A C 1
ATOM 1443 O O . THR A 1 188 ? 17.482 -7.670 -32.075 1.00 90.06 188 THR A O 1
ATOM 1446 N N . GLU A 1 189 ? 18.747 -9.033 -33.329 1.00 89.88 189 GLU A N 1
ATOM 1447 C CA . GLU A 1 189 ? 19.215 -9.847 -32.199 1.00 89.88 189 GLU A CA 1
ATOM 1448 C C . GLU A 1 189 ? 20.088 -9.042 -31.227 1.00 89.88 189 GLU A C 1
ATOM 1450 O O . GLU A 1 189 ? 19.937 -9.160 -30.008 1.00 89.88 189 GLU A O 1
ATOM 1455 N N . ILE A 1 190 ? 20.932 -8.142 -31.740 1.00 90.62 190 ILE A N 1
ATOM 1456 C CA . ILE A 1 190 ? 21.700 -7.214 -30.900 1.00 90.62 190 ILE A CA 1
ATOM 1457 C C . ILE A 1 190 ? 20.751 -6.321 -30.095 1.00 90.62 190 ILE A C 1
ATOM 1459 O O . ILE A 1 190 ? 20.900 -6.212 -28.878 1.00 90.62 190 ILE A O 1
ATOM 1463 N N . ILE A 1 191 ? 19.743 -5.716 -30.738 1.00 91.69 191 ILE A N 1
ATOM 1464 C CA . ILE A 1 191 ? 18.765 -4.858 -30.050 1.00 91.69 191 ILE A CA 1
ATOM 1465 C C . ILE A 1 191 ? 18.015 -5.638 -28.965 1.00 91.69 191 ILE A C 1
ATOM 1467 O O . ILE A 1 191 ? 17.832 -5.110 -27.869 1.00 91.69 191 ILE A O 1
ATOM 1471 N N . LYS A 1 192 ? 17.617 -6.891 -29.224 1.00 92.56 192 LYS A N 1
ATOM 1472 C CA . LYS A 1 192 ? 16.975 -7.754 -28.216 1.00 92.56 192 LYS A CA 1
ATOM 1473 C C . LYS A 1 192 ? 17.884 -8.005 -27.014 1.00 92.56 192 LYS A C 1
ATOM 1475 O O . LYS A 1 192 ? 17.421 -7.902 -25.881 1.00 92.56 192 LYS A O 1
ATOM 1480 N N . SER A 1 193 ? 19.161 -8.303 -27.254 1.00 92.31 193 SER A N 1
ATOM 1481 C CA . SER A 1 193 ? 20.142 -8.541 -26.189 1.00 92.31 193 SER A CA 1
ATOM 1482 C C . SER A 1 193 ? 20.359 -7.294 -25.325 1.00 92.31 193 SER A C 1
ATOM 1484 O O . SER A 1 193 ? 20.290 -7.358 -24.096 1.00 92.31 193 SER A O 1
ATOM 1486 N N . LEU A 1 194 ? 20.518 -6.127 -25.960 1.00 93.56 194 LEU A N 1
ATOM 1487 C CA . LEU A 1 194 ? 20.625 -4.847 -25.257 1.00 93.56 194 LEU A CA 1
ATOM 1488 C C . LEU A 1 194 ? 19.354 -4.539 -24.455 1.00 93.56 194 LEU A C 1
ATOM 1490 O O . LEU A 1 194 ? 19.441 -4.107 -23.307 1.00 93.56 194 LEU A O 1
ATOM 1494 N N . LEU A 1 195 ? 18.174 -4.785 -25.035 1.00 94.88 195 LEU A N 1
ATOM 1495 C CA . LEU A 1 195 ? 16.884 -4.562 -24.381 1.00 94.88 195 LEU A CA 1
ATOM 1496 C C . LEU A 1 195 ? 16.734 -5.421 -23.127 1.00 94.88 195 LEU A C 1
ATOM 1498 O O . LEU A 1 195 ? 16.351 -4.894 -22.087 1.00 94.88 195 LEU A O 1
ATOM 1502 N N . ALA A 1 196 ? 17.066 -6.710 -23.214 1.00 94.62 196 ALA A N 1
ATOM 1503 C CA . ALA A 1 196 ? 17.028 -7.617 -22.073 1.00 94.62 196 ALA A CA 1
ATOM 1504 C C . ALA A 1 196 ? 17.991 -7.161 -20.968 1.00 94.62 196 ALA A C 1
ATOM 1506 O O . ALA A 1 196 ? 17.575 -6.999 -19.823 1.00 94.62 196 ALA A O 1
ATOM 1507 N N . SER A 1 197 ? 19.244 -6.858 -21.327 1.00 95.31 197 SER A N 1
ATOM 1508 C CA . SER A 1 197 ? 20.257 -6.395 -20.373 1.00 95.31 197 SER A CA 1
ATOM 1509 C C . SER A 1 197 ? 19.834 -5.115 -19.649 1.00 95.31 197 SER A C 1
ATOM 1511 O O . SER A 1 197 ? 19.950 -5.051 -18.427 1.00 95.31 197 SER A O 1
ATOM 1513 N N . TYR A 1 198 ? 19.318 -4.110 -20.367 1.00 96.50 198 TYR A N 1
ATOM 1514 C CA . TYR A 1 198 ? 18.885 -2.862 -19.735 1.00 96.50 198 TYR A CA 1
ATOM 1515 C C . TYR A 1 198 ? 17.613 -3.043 -18.901 1.00 96.50 198 TYR A C 1
ATOM 1517 O O . TYR A 1 198 ? 17.525 -2.549 -17.778 1.00 96.50 198 TYR A O 1
ATOM 1525 N N . PHE A 1 199 ? 16.632 -3.785 -19.418 1.00 96.94 199 PHE A N 1
ATOM 1526 C CA . PHE A 1 199 ? 15.382 -4.027 -18.704 1.00 96.94 199 PHE A CA 1
ATOM 1527 C C . PHE A 1 199 ? 15.601 -4.794 -17.396 1.00 96.94 199 PHE A C 1
ATOM 1529 O O . PHE A 1 199 ? 14.948 -4.484 -16.404 1.00 96.94 199 PHE A O 1
ATOM 1536 N N . ASP A 1 200 ? 16.537 -5.745 -17.350 1.00 96.94 200 ASP A N 1
ATOM 1537 C CA . ASP A 1 200 ? 16.849 -6.475 -16.119 1.00 96.94 200 ASP A CA 1
ATOM 1538 C C . ASP A 1 200 ? 17.440 -5.581 -15.022 1.00 96.94 200 ASP A C 1
ATOM 1540 O O . ASP A 1 200 ? 17.162 -5.806 -13.843 1.00 96.94 200 ASP A O 1
ATOM 1544 N N . ILE A 1 201 ? 18.205 -4.549 -15.388 1.00 96.69 201 ILE A N 1
ATOM 1545 C CA . ILE A 1 201 ? 18.707 -3.547 -14.436 1.00 96.69 201 ILE A CA 1
ATOM 1546 C C . ILE A 1 201 ? 17.528 -2.778 -13.836 1.00 96.69 201 ILE A C 1
ATOM 1548 O O . ILE A 1 201 ? 17.353 -2.761 -12.617 1.00 96.69 201 ILE A O 1
ATOM 1552 N N . VAL A 1 202 ? 16.668 -2.217 -14.692 1.00 97.69 202 VAL A N 1
ATOM 1553 C CA . VAL A 1 202 ? 15.487 -1.456 -14.253 1.00 97.69 202 VAL A CA 1
ATOM 1554 C C . VAL A 1 202 ? 14.559 -2.327 -13.410 1.00 97.69 202 VAL A C 1
ATOM 1556 O O . VAL A 1 202 ? 14.090 -1.908 -12.356 1.00 97.69 202 VAL A O 1
ATOM 1559 N N . ARG A 1 203 ? 14.333 -3.578 -13.820 1.00 97.19 203 ARG A N 1
ATOM 1560 C CA . ARG A 1 203 ? 13.514 -4.542 -13.082 1.00 97.19 203 ARG A CA 1
ATOM 1561 C C . ARG A 1 203 ? 14.077 -4.824 -11.688 1.00 97.19 203 ARG A C 1
ATOM 1563 O O . ARG A 1 203 ? 13.298 -4.884 -10.743 1.00 97.19 203 ARG A O 1
ATOM 1570 N N . LYS A 1 204 ? 15.395 -4.994 -11.533 1.00 97.19 204 LYS A N 1
ATOM 1571 C CA . LYS A 1 204 ? 16.022 -5.179 -10.210 1.00 97.19 204 LYS A CA 1
ATOM 1572 C C . LYS A 1 204 ? 15.820 -3.957 -9.317 1.00 97.19 204 LYS A C 1
ATOM 1574 O O . LYS A 1 204 ? 15.410 -4.122 -8.172 1.00 97.19 204 LYS A O 1
ATOM 1579 N N . ASN A 1 205 ? 16.039 -2.755 -9.852 1.00 96.38 205 ASN A N 1
ATOM 1580 C CA . ASN A 1 205 ? 15.808 -1.507 -9.118 1.00 96.38 205 ASN A CA 1
ATOM 1581 C C . ASN A 1 205 ? 14.341 -1.382 -8.694 1.00 96.38 205 ASN A C 1
ATOM 1583 O O . ASN A 1 205 ? 14.039 -1.073 -7.545 1.00 96.38 205 ASN A O 1
ATOM 1587 N N . PHE A 1 206 ? 13.418 -1.691 -9.604 1.00 97.19 206 PHE A N 1
ATOM 1588 C CA . PHE A 1 206 ? 11.985 -1.644 -9.343 1.00 97.19 206 PHE A CA 1
ATOM 1589 C C . PHE A 1 206 ? 11.564 -2.611 -8.227 1.00 97.19 206 PHE A C 1
ATOM 1591 O O . PHE A 1 206 ? 10.830 -2.223 -7.320 1.00 97.19 206 PHE A O 1
ATOM 1598 N N . LEU A 1 207 ? 12.075 -3.846 -8.243 1.00 97.31 207 LEU A N 1
ATOM 1599 C CA . LEU A 1 207 ? 11.788 -4.851 -7.213 1.00 97.31 207 LEU A CA 1
ATOM 1600 C C . LEU A 1 207 ? 12.269 -4.446 -5.810 1.00 97.31 207 LEU A C 1
ATOM 1602 O O . LEU A 1 207 ? 11.703 -4.914 -4.827 1.00 97.31 207 LEU A O 1
ATOM 1606 N N . ASP A 1 208 ? 13.275 -3.580 -5.707 1.00 97.62 208 ASP A N 1
ATOM 1607 C CA . ASP A 1 208 ? 13.766 -3.049 -4.433 1.00 97.62 208 ASP A CA 1
ATOM 1608 C C . ASP A 1 208 ? 13.013 -1.776 -3.998 1.00 97.62 208 ASP A C 1
ATOM 1610 O O . ASP A 1 208 ? 12.614 -1.633 -2.839 1.00 97.62 208 ASP A O 1
ATOM 1614 N N . LEU A 1 209 ? 12.770 -0.852 -4.931 1.00 98.00 209 LEU A N 1
ATOM 1615 C CA . LEU A 1 209 ? 12.192 0.459 -4.631 1.00 98.00 209 LEU A CA 1
ATOM 1616 C C . LEU A 1 209 ? 10.681 0.421 -4.373 1.00 98.00 209 LEU A C 1
ATOM 1618 O O . LEU A 1 209 ? 10.191 1.208 -3.558 1.00 98.00 209 LEU A O 1
ATOM 1622 N N . VAL A 1 210 ? 9.931 -0.478 -5.022 1.00 98.25 210 VAL A N 1
ATOM 1623 C CA . VAL A 1 210 ? 8.473 -0.579 -4.824 1.00 98.25 210 VAL A CA 1
ATOM 1624 C C . VAL A 1 210 ? 8.117 -0.989 -3.389 1.00 98.25 210 VAL A C 1
ATOM 1626 O O . VAL A 1 210 ? 7.387 -0.233 -2.740 1.00 98.25 210 VAL A O 1
ATOM 1629 N N . PRO A 1 211 ? 8.657 -2.091 -2.824 1.00 98.25 211 PRO A N 1
ATOM 1630 C CA . PRO A 1 211 ? 8.388 -2.449 -1.431 1.00 98.25 211 PRO A CA 1
ATOM 1631 C C . PRO A 1 211 ? 8.817 -1.359 -0.445 1.00 98.25 211 PRO A C 1
ATOM 1633 O O . PRO A 1 211 ? 8.091 -1.074 0.505 1.00 98.25 211 PRO A O 1
ATOM 1636 N N . LYS A 1 212 ? 9.958 -0.696 -0.685 1.00 98.25 212 LYS A N 1
ATOM 1637 C CA . LYS A 1 212 ? 10.430 0.423 0.150 1.00 98.25 212 LYS A CA 1
ATOM 1638 C C . LYS A 1 212 ? 9.472 1.612 0.124 1.00 98.25 212 LYS A C 1
ATOM 1640 O O . LYS A 1 212 ? 9.209 2.206 1.168 1.00 98.25 212 LYS A O 1
ATOM 1645 N N . SER A 1 213 ? 8.921 1.932 -1.045 1.00 98.00 213 SER A N 1
ATOM 1646 C CA . SER A 1 213 ? 7.938 3.008 -1.203 1.00 98.00 213 SER A CA 1
ATOM 1647 C C . SER A 1 213 ? 6.644 2.684 -0.457 1.00 98.00 213 SER A C 1
ATOM 1649 O O . SER A 1 213 ? 6.162 3.510 0.314 1.00 98.00 213 SER A O 1
ATOM 1651 N N . ILE A 1 214 ? 6.128 1.460 -0.606 1.00 98.25 214 ILE A N 1
ATOM 1652 C CA . ILE A 1 214 ? 4.935 0.993 0.116 1.00 98.25 214 ILE A CA 1
ATOM 1653 C C . ILE A 1 214 ? 5.161 1.025 1.633 1.00 98.25 214 ILE A C 1
ATOM 1655 O O . ILE A 1 214 ? 4.324 1.534 2.382 1.00 98.25 214 ILE A O 1
ATOM 1659 N N . MET A 1 215 ? 6.315 0.538 2.091 1.00 98.00 215 MET A N 1
ATOM 1660 C CA . MET A 1 215 ? 6.683 0.578 3.505 1.00 98.00 215 MET A CA 1
ATOM 1661 C C . MET A 1 215 ? 6.706 2.008 4.045 1.00 98.00 215 MET A C 1
ATOM 1663 O O . MET A 1 215 ? 6.131 2.277 5.095 1.00 98.00 215 MET A O 1
ATOM 1667 N N . CYS A 1 216 ? 7.344 2.933 3.328 1.00 97.25 216 CYS A N 1
ATOM 1668 C CA . CYS A 1 216 ? 7.494 4.316 3.764 1.00 97.25 216 CYS A CA 1
ATOM 1669 C C . CYS A 1 216 ? 6.158 5.073 3.795 1.00 97.25 216 CYS A C 1
ATOM 1671 O O . CYS A 1 216 ? 5.813 5.655 4.823 1.00 97.25 216 CYS A O 1
ATOM 1673 N N . PHE A 1 217 ? 5.404 5.048 2.694 1.00 97.12 217 PHE A N 1
ATOM 1674 C CA . PHE A 1 217 ? 4.223 5.897 2.527 1.00 97.12 217 PHE A CA 1
ATOM 1675 C C . PHE A 1 217 ? 2.939 5.303 3.106 1.00 97.12 217 PHE A C 1
ATOM 1677 O O . PHE A 1 217 ? 2.047 6.066 3.472 1.00 97.12 217 PHE A O 1
ATOM 1684 N N . MET A 1 218 ? 2.834 3.976 3.215 1.00 96.69 218 MET A N 1
ATOM 1685 C CA . MET A 1 218 ? 1.603 3.320 3.658 1.00 96.69 218 MET A CA 1
ATOM 1686 C C . MET A 1 218 ? 1.766 2.614 5.005 1.00 96.69 218 MET A C 1
ATOM 1688 O O . MET A 1 218 ? 1.053 2.951 5.947 1.00 96.69 218 MET A O 1
ATOM 1692 N N . VAL A 1 219 ? 2.713 1.678 5.130 1.00 97.31 219 VAL A N 1
ATOM 1693 C CA . VAL A 1 219 ? 2.837 0.835 6.338 1.00 97.31 219 VAL A CA 1
ATOM 1694 C C . VAL A 1 219 ? 3.340 1.637 7.540 1.00 97.31 219 VAL A C 1
ATOM 1696 O O . VAL A 1 219 ? 2.701 1.644 8.591 1.00 97.31 219 VAL A O 1
ATOM 1699 N N . ASN A 1 220 ? 4.459 2.348 7.391 1.00 96.62 220 ASN A N 1
ATOM 1700 C CA . ASN A 1 220 ? 5.027 3.160 8.468 1.00 96.62 220 ASN A CA 1
ATOM 1701 C C . ASN A 1 220 ? 4.119 4.344 8.802 1.00 96.62 220 ASN A C 1
ATOM 1703 O O . ASN A 1 220 ? 3.884 4.619 9.974 1.00 96.62 220 ASN A O 1
ATOM 1707 N N . HIS A 1 221 ? 3.530 4.983 7.786 1.00 94.31 221 HIS A N 1
ATOM 1708 C CA . HIS A 1 221 ? 2.533 6.027 8.006 1.00 94.31 221 HIS A CA 1
ATOM 1709 C C . HIS A 1 221 ? 1.360 5.522 8.855 1.00 94.31 221 HIS A C 1
ATOM 1711 O O . HIS A 1 221 ? 0.993 6.171 9.833 1.00 94.31 221 HIS A O 1
ATOM 1717 N N . ALA A 1 222 ? 0.806 4.348 8.531 1.00 94.88 222 ALA A N 1
ATOM 1718 C CA . ALA A 1 222 ? -0.265 3.754 9.319 1.00 94.88 222 ALA A CA 1
ATOM 1719 C C . ALA A 1 222 ? 0.187 3.468 10.756 1.00 94.88 222 ALA A C 1
ATOM 1721 O O . ALA A 1 222 ? -0.477 3.877 11.705 1.00 94.88 222 ALA A O 1
ATOM 1722 N N . LYS A 1 223 ? 1.349 2.835 10.932 1.00 94.88 223 LYS A N 1
ATOM 1723 C CA . LYS A 1 223 ? 1.911 2.543 12.255 1.00 94.88 223 LYS A CA 1
ATOM 1724 C C . LYS A 1 223 ? 2.043 3.800 13.126 1.00 94.88 223 LYS A C 1
ATOM 1726 O O . LYS A 1 223 ? 1.666 3.766 14.294 1.00 94.88 223 LYS A O 1
ATOM 1731 N N . ASP A 1 224 ? 2.555 4.890 12.563 1.00 95.38 224 ASP A N 1
ATOM 1732 C CA . ASP A 1 224 ? 2.886 6.093 13.328 1.00 95.38 224 ASP A CA 1
ATOM 1733 C C . ASP A 1 224 ? 1.670 7.013 13.546 1.00 95.38 224 ASP A C 1
ATOM 1735 O O . ASP A 1 224 ? 1.619 7.750 14.532 1.00 95.38 224 ASP A O 1
ATOM 1739 N N . GLN A 1 225 ? 0.679 6.990 12.644 1.00 94.88 225 GLN A N 1
ATOM 1740 C CA . GLN A 1 225 ? -0.461 7.917 12.680 1.00 94.88 225 GLN A CA 1
ATOM 1741 C C . GLN A 1 225 ? -1.763 7.314 13.211 1.00 94.88 225 GLN A C 1
ATOM 1743 O O . GLN A 1 225 ? -2.619 8.081 13.654 1.00 94.88 225 GLN A O 1
ATOM 1748 N N . VAL A 1 226 ? -1.926 5.983 13.235 1.00 95.00 226 VAL A N 1
ATOM 1749 C CA . VAL A 1 226 ? -3.178 5.335 13.682 1.00 95.00 226 VAL A CA 1
ATOM 1750 C C . VAL A 1 226 ? -3.618 5.836 15.054 1.00 95.00 226 VAL A C 1
ATOM 1752 O O . VAL A 1 226 ? -4.774 6.217 15.219 1.00 95.00 226 VAL A O 1
ATOM 1755 N N . GLN A 1 227 ? -2.707 5.897 16.028 1.00 93.81 227 GLN A N 1
ATOM 1756 C CA . GLN A 1 227 ? -3.046 6.337 17.382 1.00 93.81 227 GLN A CA 1
ATOM 1757 C C . GLN A 1 227 ? -3.548 7.786 17.401 1.00 93.81 227 GLN A C 1
ATOM 1759 O O . GLN A 1 227 ? -4.607 8.066 17.963 1.00 93.81 227 GLN A O 1
ATOM 1764 N N . ASN A 1 228 ? -2.814 8.701 16.764 1.00 95.44 228 ASN A N 1
ATOM 1765 C CA . ASN A 1 228 ? -3.177 10.117 16.716 1.00 95.44 228 ASN A CA 1
ATOM 1766 C C . ASN A 1 228 ? -4.524 10.319 16.014 1.00 95.44 228 ASN A C 1
ATOM 1768 O O . ASN A 1 228 ? -5.375 11.064 16.503 1.00 95.44 228 ASN A O 1
ATOM 1772 N N . GLN A 1 229 ? -4.741 9.613 14.903 1.00 94.75 229 GLN A N 1
ATOM 1773 C CA . GLN A 1 229 ? -5.968 9.701 14.123 1.00 94.75 229 GLN A CA 1
ATOM 1774 C C . GLN A 1 229 ? -7.177 9.166 14.899 1.00 94.75 229 GLN A C 1
ATOM 1776 O O . GLN A 1 229 ? -8.240 9.797 14.905 1.00 94.75 229 GLN A O 1
ATOM 1781 N N . LEU A 1 230 ? -7.016 8.031 15.586 1.00 94.44 230 LEU A N 1
ATOM 1782 C CA . LEU A 1 230 ? -8.057 7.442 16.424 1.00 94.44 230 LEU A CA 1
ATOM 1783 C C . LEU A 1 230 ? -8.416 8.362 17.590 1.00 94.44 230 LEU A C 1
ATOM 1785 O O . LEU A 1 230 ? -9.592 8.672 17.768 1.00 94.44 230 LEU A O 1
ATOM 1789 N N . VAL A 1 231 ? -7.430 8.860 18.338 1.00 94.19 231 VAL A N 1
ATOM 1790 C CA . VAL A 1 231 ? -7.679 9.751 19.483 1.00 94.19 231 VAL A CA 1
ATOM 1791 C C . VAL A 1 231 ? -8.351 11.044 19.026 1.00 94.19 231 VAL A C 1
ATOM 1793 O O . VAL A 1 231 ? -9.398 11.406 19.557 1.00 94.19 231 VAL A O 1
ATOM 1796 N N . SER A 1 232 ? -7.819 11.704 17.994 1.00 94.06 232 SER A N 1
ATOM 1797 C CA . SER A 1 232 ? -8.380 12.958 17.470 1.00 94.06 232 SER A CA 1
ATOM 1798 C C . SER A 1 232 ? -9.831 12.809 16.988 1.00 94.06 232 SER A C 1
ATOM 1800 O O . SER A 1 232 ? -10.650 13.726 17.121 1.00 94.06 232 SER A O 1
ATOM 1802 N N . THR A 1 233 ? -10.177 11.643 16.437 1.00 92.19 233 THR A N 1
ATOM 1803 C CA . THR A 1 233 ? -11.505 11.412 15.858 1.00 92.19 233 THR A CA 1
ATOM 1804 C C . THR A 1 233 ? -12.524 10.911 16.880 1.00 92.19 233 THR A C 1
ATOM 1806 O O . THR A 1 233 ? -13.673 11.364 16.849 1.00 92.19 233 THR A O 1
ATOM 1809 N N . LEU A 1 234 ? -12.126 9.976 17.748 1.00 92.88 234 LEU A N 1
ATOM 1810 C CA . LEU A 1 234 ? -13.024 9.236 18.642 1.00 92.88 234 LEU A CA 1
ATOM 1811 C C . LEU A 1 234 ? -13.168 9.879 20.021 1.00 92.88 234 LEU A C 1
ATOM 1813 O O . LEU A 1 234 ? -14.216 9.744 20.646 1.00 92.88 234 LEU A O 1
ATOM 1817 N N . TYR A 1 235 ? -12.149 10.594 20.499 1.00 92.81 235 TYR A N 1
ATOM 1818 C CA . TYR A 1 235 ? -12.152 11.181 21.836 1.00 92.81 235 TYR A CA 1
ATOM 1819 C C . TYR A 1 235 ? -12.844 12.551 21.846 1.00 92.81 235 TYR A C 1
ATOM 1821 O O . TYR A 1 235 ? -12.219 13.595 22.024 1.00 92.81 235 TYR A O 1
ATOM 1829 N N . LYS A 1 236 ? -14.158 12.544 21.595 1.00 92.12 236 LYS A N 1
ATOM 1830 C CA . LYS A 1 236 ? -15.021 13.734 21.603 1.00 92.12 236 LYS A CA 1
ATOM 1831 C C . LYS A 1 236 ? -16.175 13.512 22.568 1.00 92.12 236 LYS A C 1
ATOM 1833 O O . LYS A 1 236 ? -16.953 12.587 22.356 1.00 92.12 236 LYS A O 1
ATOM 1838 N N . GLU A 1 237 ? -16.290 14.365 23.585 1.00 87.25 237 GLU A N 1
ATOM 1839 C CA . GLU A 1 237 ? -17.246 14.213 24.695 1.00 87.25 237 GLU A CA 1
ATOM 1840 C C . GLU A 1 237 ? -18.686 13.992 24.211 1.00 87.25 237 GLU A C 1
ATOM 1842 O O . GLU A 1 237 ? -19.357 13.063 24.650 1.00 87.25 237 GLU A O 1
ATOM 1847 N N . GLU A 1 238 ? -19.101 14.749 23.196 1.00 92.38 238 GLU A N 1
ATOM 1848 C CA . GLU A 1 238 ? -20.424 14.655 22.568 1.00 92.38 238 GLU A CA 1
ATOM 1849 C C . GLU A 1 238 ? -20.730 13.273 21.961 1.00 92.38 238 GLU A C 1
ATOM 1851 O O . GLU A 1 238 ? -21.886 12.865 21.903 1.00 92.38 238 GLU A O 1
ATOM 1856 N N . LYS A 1 239 ? -19.706 12.538 21.504 1.00 90.31 239 LYS A N 1
ATOM 1857 C CA . LYS A 1 239 ? -19.855 11.244 20.815 1.00 90.31 239 LYS A CA 1
ATOM 1858 C C . LYS A 1 239 ? -19.657 10.046 21.736 1.00 90.31 239 LYS A C 1
ATOM 1860 O O . LYS A 1 239 ? -20.058 8.942 21.380 1.00 90.31 239 LYS A O 1
ATOM 1865 N N . LEU A 1 240 ? -19.042 10.235 22.905 1.00 90.75 240 LEU A N 1
ATOM 1866 C CA . LEU A 1 240 ? -18.708 9.131 23.810 1.00 90.75 240 LEU A CA 1
ATOM 1867 C C . LEU A 1 240 ? -19.952 8.372 24.283 1.00 90.75 240 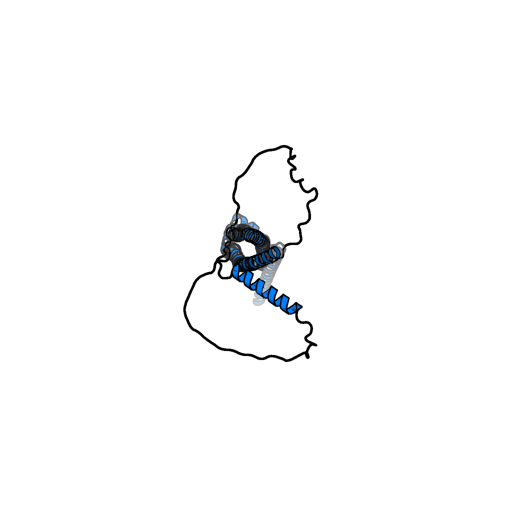LEU A C 1
ATOM 1869 O O . LEU A 1 240 ? -19.897 7.152 24.393 1.00 90.75 240 LEU A O 1
ATOM 1873 N N . GLY A 1 241 ? -21.070 9.067 24.515 1.00 90.38 241 GLY A N 1
ATOM 1874 C CA . GLY A 1 241 ? -22.319 8.428 24.942 1.00 90.38 241 GLY A CA 1
ATOM 1875 C C . GLY A 1 241 ? -22.907 7.473 23.899 1.00 90.38 241 GLY A C 1
ATOM 1876 O O . GLY A 1 241 ? -23.442 6.428 24.260 1.00 90.38 241 GLY A O 1
ATOM 1877 N N . GLU A 1 242 ? -22.778 7.809 22.614 1.00 91.50 242 GLU A N 1
ATOM 1878 C CA . GLU A 1 242 ? -23.223 6.959 21.506 1.00 91.50 242 GLU A CA 1
ATOM 1879 C C . GLU A 1 242 ? -22.223 5.827 21.241 1.00 91.50 242 GLU A C 1
ATOM 1881 O O . GLU A 1 242 ? -22.606 4.664 21.182 1.00 91.50 242 GLU A O 1
ATOM 1886 N N . LEU A 1 243 ? -20.929 6.152 21.151 1.00 92.62 243 LEU A N 1
ATOM 1887 C CA . LEU A 1 243 ? -19.879 5.183 20.825 1.00 92.62 243 LEU A CA 1
ATOM 1888 C C . LEU A 1 243 ? -19.716 4.103 21.903 1.00 92.62 243 LEU A C 1
ATOM 1890 O O . LEU A 1 243 ? -19.473 2.943 21.582 1.00 92.62 243 LEU A O 1
ATOM 1894 N N . LEU A 1 244 ? -19.852 4.466 23.182 1.00 92.62 244 LEU A N 1
ATOM 1895 C CA . LEU A 1 244 ? -19.720 3.547 24.318 1.00 92.62 244 LEU A CA 1
ATOM 1896 C C . LEU A 1 244 ? -21.051 2.908 24.725 1.00 92.62 244 LEU A C 1
ATOM 1898 O O . LEU A 1 244 ? -21.207 2.443 25.859 1.00 92.62 244 LEU A O 1
ATOM 1902 N N . ARG A 1 245 ? -22.025 2.863 23.815 1.00 91.06 245 ARG A N 1
ATOM 1903 C CA . ARG A 1 245 ? -23.260 2.125 24.046 1.00 91.06 245 ARG A CA 1
ATOM 1904 C C . ARG A 1 245 ? -22.980 0.623 24.020 1.00 91.06 245 ARG A C 1
ATOM 1906 O O . ARG A 1 245 ? -22.366 0.093 23.097 1.00 91.06 245 ARG A O 1
ATOM 1913 N N . GLU A 1 246 ? -23.429 -0.064 25.067 1.00 91.62 246 GLU A N 1
ATOM 1914 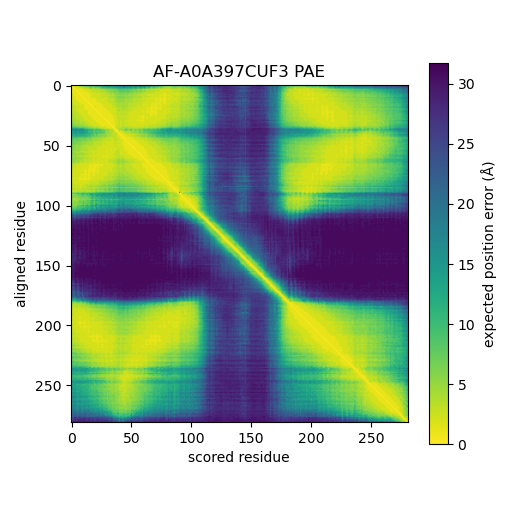C CA . GLU A 1 246 ? -23.315 -1.519 25.161 1.00 91.62 246 GLU A CA 1
ATOM 1915 C C . GLU A 1 246 ? -24.201 -2.207 24.118 1.00 91.62 246 GLU A C 1
ATOM 1917 O O . GLU A 1 246 ? -25.324 -1.766 23.857 1.00 91.62 246 GLU A O 1
ATOM 1922 N N . SER A 1 247 ? -23.735 -3.335 23.581 1.00 90.19 247 SER A N 1
ATOM 1923 C CA . SER A 1 247 ? -24.582 -4.213 22.775 1.00 90.19 247 SER A CA 1
ATOM 1924 C C . SER A 1 247 ? -25.757 -4.763 23.603 1.00 90.19 247 SER A C 1
ATOM 1926 O O . SER A 1 247 ? -25.650 -4.977 24.815 1.00 90.19 247 SER A O 1
ATOM 1928 N N . GLY A 1 248 ? -26.911 -4.980 22.960 1.00 88.38 248 GLY A N 1
ATOM 1929 C CA . GLY A 1 248 ? -28.160 -5.321 23.658 1.00 88.38 248 GLY A CA 1
ATOM 1930 C C . GLY A 1 248 ? -28.107 -6.638 24.444 1.00 88.38 248 GLY A C 1
ATOM 1931 O O . GLY A 1 248 ? -28.671 -6.740 25.533 1.00 88.38 248 GLY A O 1
ATOM 1932 N N . ASP A 1 249 ? -27.381 -7.627 23.932 1.00 89.25 249 ASP A N 1
ATOM 1933 C CA . ASP A 1 249 ? -27.129 -8.914 24.581 1.00 89.25 249 ASP A CA 1
ATOM 1934 C C . ASP A 1 249 ? -26.269 -8.765 25.847 1.00 89.25 249 ASP A C 1
ATOM 1936 O O . ASP A 1 249 ? -26.611 -9.308 26.902 1.00 89.25 249 ASP A O 1
ATOM 1940 N N . ILE A 1 250 ? -25.195 -7.969 25.787 1.00 89.88 250 ILE A N 1
ATOM 1941 C CA . ILE A 1 250 ? -24.319 -7.711 26.937 1.00 89.88 250 ILE A CA 1
ATOM 1942 C C . ILE A 1 250 ? -25.036 -6.849 27.977 1.00 89.88 250 ILE A C 1
ATOM 1944 O O . ILE A 1 250 ? -24.948 -7.146 29.172 1.00 89.88 250 ILE A O 1
ATOM 1948 N N . ALA A 1 251 ? -25.791 -5.839 27.541 1.00 91.12 251 ALA A N 1
ATOM 1949 C CA . ALA A 1 251 ? -26.605 -5.003 28.415 1.00 91.12 251 ALA A CA 1
ATOM 1950 C C . ALA A 1 251 ? -27.661 -5.833 29.166 1.00 91.12 251 ALA A C 1
ATOM 1952 O O . ALA A 1 251 ? -27.793 -5.707 30.386 1.00 91.12 251 ALA A O 1
ATOM 1953 N N . SER A 1 252 ? -28.361 -6.737 28.469 1.00 92.94 252 SER A N 1
ATOM 1954 C CA . SER A 1 252 ? -29.333 -7.653 29.078 1.00 92.94 252 SER A CA 1
ATOM 1955 C C . SER A 1 252 ? -28.666 -8.620 30.058 1.00 92.94 252 SER A C 1
ATOM 1957 O O . SER A 1 252 ? -29.109 -8.755 31.200 1.00 92.94 252 SER A O 1
ATOM 1959 N N . ARG A 1 253 ? -27.538 -9.233 29.675 1.00 91.94 253 ARG A N 1
ATOM 1960 C CA . ARG A 1 253 ? -26.787 -10.128 30.567 1.00 91.94 253 ARG A CA 1
ATOM 1961 C C . ARG A 1 253 ? -26.308 -9.398 31.823 1.00 91.94 253 ARG A C 1
ATOM 1963 O O . ARG A 1 253 ? -26.419 -9.941 32.920 1.00 91.94 253 ARG A O 1
ATOM 1970 N N . ARG A 1 254 ? -25.825 -8.157 31.688 1.00 92.00 254 ARG A N 1
ATOM 1971 C CA . ARG A 1 254 ? -25.425 -7.306 32.819 1.00 92.00 254 ARG A CA 1
ATOM 1972 C C . ARG A 1 254 ? -26.610 -6.983 33.725 1.00 92.00 254 ARG A C 1
ATOM 1974 O O . ARG A 1 254 ? -26.454 -7.051 34.944 1.00 92.00 254 ARG A O 1
ATOM 1981 N N . ALA A 1 255 ? -27.773 -6.665 33.157 1.00 94.75 255 ALA A N 1
ATOM 1982 C CA . ALA A 1 255 ? -28.993 -6.423 33.923 1.00 94.75 255 ALA A CA 1
ATOM 1983 C C . ALA A 1 255 ? -29.390 -7.662 34.746 1.00 94.75 255 ALA A C 1
ATOM 1985 O O . ALA A 1 255 ? -29.543 -7.553 35.962 1.00 94.75 255 ALA A O 1
ATOM 1986 N N . ASN A 1 256 ? -29.410 -8.846 34.127 1.00 96.00 256 ASN A N 1
ATOM 1987 C CA . ASN A 1 256 ? -29.741 -10.108 34.798 1.00 96.00 256 ASN A CA 1
ATOM 1988 C C . ASN A 1 256 ? -28.743 -10.452 35.917 1.00 96.00 256 ASN A C 1
ATOM 1990 O O . ASN A 1 256 ? -29.137 -10.823 37.021 1.00 96.00 256 ASN A O 1
ATOM 1994 N N . CYS A 1 257 ? -27.435 -10.301 35.670 1.00 95.12 257 CYS A N 1
ATOM 1995 C CA . CYS A 1 257 ? -26.410 -10.516 36.698 1.00 95.12 257 CYS A CA 1
ATOM 1996 C C . CYS A 1 257 ? -26.541 -9.523 37.861 1.00 95.12 257 CYS A C 1
ATOM 1998 O O . CYS A 1 257 ? -26.339 -9.894 39.017 1.00 95.12 257 CYS A O 1
ATOM 2000 N N . SER A 1 258 ? -26.886 -8.266 37.569 1.00 96.12 258 SER A N 1
ATOM 2001 C CA . SER A 1 258 ? -27.115 -7.241 38.589 1.00 96.12 258 SER A CA 1
ATOM 2002 C C . SER A 1 258 ? -28.341 -7.557 39.446 1.00 96.12 258 SER A C 1
ATOM 2004 O O . SER A 1 258 ? -28.299 -7.413 40.671 1.00 96.12 258 SER A O 1
ATOM 2006 N N . GLU A 1 259 ? -29.425 -8.012 38.823 1.00 96.88 259 GLU A N 1
ATOM 2007 C CA . GLU A 1 259 ? -30.632 -8.452 39.520 1.00 96.88 259 GLU A CA 1
ATOM 2008 C C . GLU A 1 259 ? -30.341 -9.664 40.410 1.00 96.88 259 GLU A C 1
ATOM 2010 O O . GLU A 1 259 ? -30.597 -9.614 41.614 1.00 96.88 259 GLU A O 1
ATOM 2015 N N . MET A 1 260 ? -29.691 -10.696 39.863 1.00 97.19 260 MET A N 1
ATOM 2016 C CA . MET A 1 260 ? -29.277 -11.887 40.609 1.00 97.19 260 MET A CA 1
ATOM 2017 C C . MET A 1 260 ? -28.405 -11.528 41.816 1.00 97.19 260 MET A C 1
ATOM 2019 O O . MET A 1 260 ? -28.646 -12.005 42.922 1.00 97.19 260 MET A O 1
ATOM 2023 N N . ARG A 1 261 ? -27.423 -10.633 41.639 1.00 97.19 261 ARG A N 1
ATOM 2024 C CA . ARG A 1 261 ? -26.579 -10.148 42.742 1.00 97.19 261 ARG A CA 1
ATOM 2025 C C . ARG A 1 261 ? -27.416 -9.492 43.838 1.00 97.19 261 ARG A C 1
ATOM 2027 O O . ARG A 1 261 ? -27.170 -9.717 45.018 1.00 97.19 261 ARG A O 1
ATOM 2034 N N . THR A 1 262 ? -28.394 -8.680 43.449 1.00 97.25 262 THR A N 1
ATOM 2035 C CA . THR A 1 262 ? -29.276 -7.987 44.394 1.00 97.25 262 THR A CA 1
ATOM 2036 C C . THR A 1 262 ? -30.150 -8.979 45.165 1.00 97.25 262 THR A C 1
ATOM 2038 O O . THR A 1 262 ? -30.306 -8.839 46.376 1.00 97.25 262 THR A O 1
ATOM 2041 N N . LEU A 1 263 ? -30.681 -10.005 44.494 1.00 97.19 263 LEU A N 1
ATOM 2042 C CA . LEU A 1 263 ? -31.464 -11.069 45.129 1.00 97.19 263 LEU A CA 1
ATOM 2043 C C . LEU A 1 263 ? -30.621 -11.897 46.105 1.00 97.19 263 LEU A C 1
ATOM 2045 O O . LEU A 1 263 ? -31.050 -12.126 47.233 1.00 97.19 263 LEU A O 1
ATOM 2049 N N . LEU A 1 264 ? -29.411 -12.296 45.702 1.00 96.81 264 LEU A N 1
ATOM 2050 C CA . LEU A 1 264 ? -28.493 -13.051 46.557 1.00 96.81 264 LEU A CA 1
ATOM 2051 C C . LEU A 1 264 ? -28.042 -12.243 47.779 1.00 96.81 264 LEU A C 1
ATOM 2053 O O . LEU A 1 264 ? -27.961 -12.802 48.868 1.00 96.81 264 LEU A O 1
ATOM 2057 N N . SER A 1 265 ? -27.805 -10.936 47.624 1.00 96.88 265 SER A N 1
ATOM 2058 C CA . SER A 1 265 ? -27.491 -10.049 48.753 1.00 96.88 265 SER A CA 1
ATOM 2059 C C . SER A 1 265 ? -28.638 -10.013 49.761 1.00 96.88 265 SER A C 1
ATOM 2061 O O . SER A 1 265 ? -28.415 -10.242 50.942 1.00 96.88 265 SER A O 1
ATOM 2063 N N . LYS A 1 266 ? -29.879 -9.825 49.291 1.00 96.38 266 LYS A N 1
ATOM 2064 C CA . LYS A 1 266 ? -31.063 -9.839 50.163 1.00 96.38 266 LYS A CA 1
ATOM 2065 C C . LYS A 1 266 ? -31.256 -11.188 50.855 1.00 96.38 266 LYS A C 1
ATOM 2067 O O . LYS A 1 266 ? -31.616 -11.232 52.023 1.00 96.38 266 LYS A O 1
ATOM 2072 N N . ALA A 1 267 ? -31.024 -12.293 50.146 1.00 96.69 267 ALA A N 1
ATOM 2073 C CA . ALA A 1 267 ? -31.107 -13.627 50.733 1.00 96.69 267 ALA A CA 1
ATOM 2074 C C . ALA A 1 267 ? -30.054 -13.830 51.834 1.00 96.69 267 ALA A C 1
ATOM 2076 O O . ALA A 1 267 ? -30.364 -14.411 52.871 1.00 96.69 267 ALA A O 1
ATOM 2077 N N . LEU A 1 268 ? -28.833 -13.325 51.633 1.00 96.38 268 LEU A N 1
ATOM 2078 C CA . LEU A 1 268 ? -27.777 -13.358 52.643 1.00 96.38 268 LEU A CA 1
ATOM 2079 C C . LEU A 1 268 ? -28.157 -12.541 53.884 1.00 96.38 268 LEU A C 1
ATOM 2081 O O . LEU A 1 268 ? -27.961 -13.022 54.998 1.00 96.38 268 LEU A O 1
ATOM 2085 N N . ASP A 1 269 ? -28.735 -11.353 53.698 1.00 95.75 269 ASP A N 1
ATOM 2086 C CA . ASP A 1 269 ? -29.210 -10.509 54.800 1.00 95.75 269 ASP A CA 1
ATOM 2087 C C . ASP A 1 269 ? -30.273 -11.243 55.635 1.00 95.75 269 ASP A C 1
ATOM 2089 O O . ASP A 1 269 ? -30.142 -11.338 56.853 1.00 95.75 269 ASP A O 1
ATOM 2093 N N . ILE A 1 270 ? -31.251 -11.881 54.979 1.00 95.00 270 ILE A N 1
ATOM 2094 C CA . ILE A 1 270 ? -32.284 -12.693 55.647 1.00 95.00 270 ILE A CA 1
ATOM 2095 C C . ILE A 1 270 ? -31.665 -13.873 56.415 1.00 95.00 270 ILE A C 1
ATOM 2097 O O . ILE A 1 270 ? -32.066 -14.170 57.540 1.00 95.00 270 ILE A O 1
ATOM 2101 N N . VAL A 1 271 ? -30.679 -14.566 55.835 1.00 94.88 271 VAL A N 1
ATOM 2102 C CA . VAL A 1 271 ? -29.986 -15.675 56.516 1.00 94.88 271 VAL A CA 1
ATOM 2103 C C . VAL A 1 271 ? -29.242 -15.180 57.758 1.00 94.88 271 VAL A C 1
ATOM 2105 O O . VAL A 1 271 ? -29.275 -15.854 58.790 1.00 94.88 271 VAL A O 1
ATOM 2108 N N . ASN A 1 272 ? -28.602 -14.012 57.681 1.00 93.38 272 ASN A N 1
ATOM 2109 C CA . ASN A 1 272 ? -27.928 -13.403 58.825 1.00 93.38 272 ASN A CA 1
ATOM 2110 C C . ASN A 1 272 ? -28.926 -13.033 59.931 1.00 93.38 272 ASN A C 1
ATOM 2112 O O . ASN A 1 272 ? -28.688 -13.387 61.082 1.00 93.38 272 ASN A O 1
ATOM 2116 N N . GLU A 1 273 ? -30.073 -12.436 59.591 1.00 93.19 273 GLU A N 1
ATOM 2117 C CA . GLU A 1 273 ? -31.137 -12.124 60.560 1.00 93.19 273 GLU A CA 1
ATOM 2118 C C . GLU A 1 273 ? -31.639 -13.377 61.298 1.00 93.19 273 GLU A C 1
ATOM 2120 O O . GLU A 1 273 ? -31.772 -13.377 62.524 1.00 93.19 273 GLU A O 1
ATOM 2125 N N . VAL A 1 274 ? -31.878 -14.476 60.573 1.00 91.12 274 VAL A N 1
ATOM 2126 C CA . VAL A 1 274 ? -32.329 -15.748 61.168 1.00 91.12 274 VAL A CA 1
ATOM 2127 C C . VAL A 1 274 ? -31.247 -16.376 62.048 1.00 91.12 274 VAL A C 1
ATOM 2129 O O . VAL A 1 274 ? -31.557 -16.924 63.110 1.00 91.12 274 VAL A O 1
ATOM 2132 N N . ARG A 1 275 ? -29.979 -16.324 61.623 1.00 89.50 275 ARG A N 1
ATOM 2133 C CA . ARG A 1 275 ? -28.856 -16.814 62.432 1.00 89.50 275 ARG A CA 1
ATOM 2134 C C . ARG A 1 275 ? -28.784 -16.047 63.744 1.00 89.50 275 ARG A C 1
ATOM 2136 O O . ARG A 1 275 ? -28.752 -16.675 64.798 1.00 89.50 275 ARG A O 1
ATOM 2143 N N . ASP A 1 276 ? -28.804 -14.722 63.661 1.00 86.94 276 ASP A N 1
ATOM 2144 C CA . ASP A 1 276 ? -28.666 -13.853 64.817 1.00 86.94 276 ASP A CA 1
ATOM 2145 C C . ASP A 1 276 ? -29.842 -14.068 65.786 1.00 86.94 276 ASP A C 1
ATOM 2147 O O . ASP A 1 276 ? -29.605 -14.245 66.979 1.00 86.94 276 ASP A O 1
ATOM 2151 N N . PHE A 1 277 ? -31.078 -14.220 65.288 1.00 82.19 277 PHE A N 1
ATOM 2152 C CA . PHE A 1 277 ? -32.249 -14.577 66.105 1.00 82.19 277 PHE A CA 1
ATOM 2153 C C . PHE A 1 277 ? -32.092 -15.912 66.856 1.00 82.19 277 PHE A C 1
ATOM 2155 O O . PHE A 1 277 ? -32.462 -16.009 68.026 1.00 82.19 277 PHE A O 1
ATOM 2162 N N . ASN A 1 278 ? -31.532 -16.943 66.216 1.00 71.56 278 ASN A N 1
ATOM 2163 C CA . ASN A 1 278 ? -31.338 -18.255 66.843 1.00 71.56 278 ASN A CA 1
ATOM 2164 C C . ASN A 1 278 ? -30.213 -18.275 67.889 1.00 71.56 278 ASN A C 1
ATOM 2166 O O . ASN A 1 278 ? -30.258 -19.104 68.789 1.00 71.56 278 ASN A O 1
ATOM 2170 N N . THR A 1 279 ? -29.234 -17.370 67.818 1.00 68.44 279 THR A N 1
ATOM 2171 C CA . THR A 1 279 ? -28.193 -17.223 68.857 1.00 68.44 279 THR A CA 1
ATOM 2172 C C . THR A 1 279 ? -28.689 -16.597 70.166 1.00 68.44 279 THR A C 1
ATOM 2174 O O . THR A 1 279 ? -27.980 -16.676 71.165 1.00 68.44 279 THR A O 1
ATOM 2177 N N . PHE A 1 280 ? -29.873 -15.974 70.183 1.00 59.12 280 PHE A N 1
ATOM 2178 C CA . PHE A 1 280 ? -30.454 -15.349 71.383 1.00 59.12 280 PHE A CA 1
ATOM 2179 C C . PHE A 1 280 ? -31.465 -16.241 72.134 1.00 59.12 280 PHE A C 1
ATOM 2181 O O . PHE A 1 280 ? -32.036 -15.791 73.129 1.00 59.12 280 PHE A O 1
ATOM 2188 N N . LYS A 1 281 ? -31.699 -17.478 71.678 1.00 47.69 281 LYS A N 1
ATOM 2189 C CA . LYS A 1 281 ? -32.509 -18.499 72.367 1.00 47.69 281 LYS A CA 1
ATOM 2190 C C . LYS A 1 281 ? -31.627 -19.570 72.991 1.00 47.69 281 LYS A C 1
ATOM 2192 O O . LYS A 1 281 ? -32.014 -20.042 74.081 1.00 47.69 281 LYS A O 1
#

Organism: Aphanomyces astaci (NCBI:txid112090)

Nearest PDB structures (foldseek):
  5wp9-assembly1_A  TM=9.319E-01  e=9.310E-10  Homo sapiens
  4bej-assembly1_A  TM=9.153E-01  e=5.886E-09  Homo sapiens
  5gtm-assembly2_B  TM=4.317E-01  e=5.789E+00  Homo sapiens

pLDDT: mean 79.18, std 23.68, range [27.91, 98.31]

Mean predicted aligned error: 15.52 Å

Foldseek 3Di:
DVVLLVVLLVVLVVVLVVLLVVLVVVLVVVLVVLLVPDDPLVLFQVLLSVVLSVLLNVLLVVLSVVLSVVSVVLSVVCSVDQDCVDPQQCHLVSLLVVVVVVVVVVVVVVPPDDDDDDDDDDDDDDDDDDDDDDDDDDDDDDDDDDDDDDDDDDDDDDDDDDDDPDDPPDPPDDDPDDDDDPVSVSVVSSSVSSSVSRNVVSVVVSVVVSVVSSCVRRVVCSVVCSVVSSCVVPVDPVCCVVRSHTDPVVVVVVVVVVVVVVVVVVVVVVVVVVVVVVVVD